Protein AF-0000000084533440 (afdb_homodimer)

Nearest PDB structures (foldseek):
  5c7q-assembly1_B  TM=8.873E-01  e=1.742E-15  Bdellovibrio bacteriovorus HD100
  5c8l-assembly1_B  TM=8.779E-01  e=3.271E-15  Bdellovibrio bacteriovorus HD100
  8wv3-assembly1_E  TM=8.490E-01  e=1.845E-15  Bacillus methanolicus
  2yvm-assembly1_A  TM=8.191E-01  e=3.841E-14  Thermus thermophilus HB8
  1vhz-assembly1_B  TM=8.498E-01  e=2.664E-12  Escherichia coli

Secondary structure (DSSP, 8-state):
-PPEEEEEEEEEE-SS-EEEEEEEEETTTEEEEEEEEE-SS-EEEEEEB-TTS-EEEEEEEETTTTEEEEE--EEEPPTT--HHHHHHHHHHHHHSEEPSEEEEEEEEETTTTTB--EEEEEEEES-EE-SS-TTTTT-SEEEEE-HHHHHHHHHTT---BHHHHHHHHHIIIIIHHTT-/-PPEEEEEEEEEE-SS-EEEEEEEEETTTEEEEEEEEE-SS-EEEEEEB-TTS-EEEEEEEETTTTEEEEE--EEEPPTT--HHHHHHHHHHHHHSEEPSEEEEEEEEETTTTTB--EEEEEEEES-EE-SS-TTTTT-SEEEEE-HHHHHHHHHTT---BHHHHHHHHHIIIIIHHTT-

Solvent-accessible surface area (backbone atoms only — not comparable to full-atom values): 18137 Å² total; per-residue (Å²): 69,80,58,48,75,79,48,71,45,78,77,43,78,57,85,71,42,28,35,30,40,32,35,29,38,40,68,95,76,41,77,44,75,42,65,36,38,43,41,77,44,41,33,19,33,36,52,34,40,50,98,84,54,25,34,49,34,30,33,31,50,38,72,76,73,70,42,70,31,46,34,43,43,53,44,68,28,51,91,94,49,52,55,69,60,32,35,42,51,31,32,23,39,66,60,10,32,38,63,57,44,80,38,84,66,52,58,31,21,44,44,52,90,38,24,52,38,35,40,41,31,26,41,29,30,66,58,42,82,75,52,77,30,72,49,52,44,53,34,70,40,72,47,77,36,49,53,69,56,51,39,47,35,52,75,67,63,38,29,38,41,23,63,37,45,26,48,50,14,28,52,62,8,41,38,47,73,73,68,99,70,80,59,49,75,80,47,71,46,79,78,43,78,56,86,70,43,28,37,30,38,32,34,30,36,38,70,96,77,41,77,43,76,41,64,34,38,42,41,76,43,43,34,18,34,37,52,34,38,49,96,84,56,25,34,50,35,31,31,31,50,37,71,77,75,68,42,72,30,47,34,43,43,54,44,66,28,51,91,94,49,53,54,71,58,32,34,43,52,31,32,22,39,68,58,10,32,38,61,57,44,78,39,84,66,54,59,31,21,44,44,52,90,40,25,52,38,35,38,40,30,27,40,30,30,68,60,41,82,75,53,76,31,73,49,52,43,55,33,72,42,73,46,77,37,49,53,70,57,52,38,48,34,55,75,66,63,38,29,38,41,25,62,38,45,27,49,52,14,30,51,61,8,41,40,48,72,73,67,100

Sequence (360 aa):
MRWQVFGRRRVYGSEWVELWLDDVEIPGVGRVEHHVLRMPRACATAVVTDERGRFLLLYRHRFITGRWGWELPAGWVEAGEEPAAAIAREVEEETGWRPGRVEPLTEYFALTGISDARFHAFHVTGCTYVGEPRDAAEATRVEWLPEAEVVELLTGGQVSDGATQAALSYYLGPHRLAGGMRWQVFGRRRVYGSEWVELWLDDVEIPGVGRVEHHVLRMPRACATAVVTDERGRFLLLYRHRFITGRWGWELPAGWVEAGEEPAAAIAREVEEETGWRPGRVEPLTEYFALTGISDARFHAFHVTGCTYVGEPRDAAEATRVEWLPEAEVVELLTGGQVSDGATQAALSYYLGPHRLAGG

Structure (mmCIF, N/CA/C/O backbone):
data_AF-00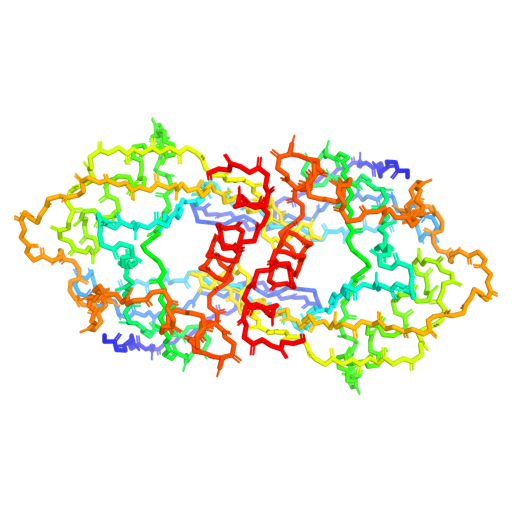00000084533440-model_v1
#
loop_
_entity.id
_entity.type
_entity.pdbx_description
1 polymer 'Nudix hydrolase domain-containing protein'
#
loop_
_atom_site.group_PDB
_atom_site.id
_atom_site.type_symbol
_atom_site.label_atom_id
_atom_site.label_alt_id
_atom_site.label_comp_id
_atom_site.label_asym_id
_atom_site.label_entity_id
_atom_site.label_seq_id
_atom_site.pdbx_PDB_ins_code
_atom_site.Cartn_x
_atom_site.Cartn_y
_atom_site.Cartn_z
_atom_site.occupancy
_atom_site.B_iso_or_equiv
_atom_site.auth_seq_id
_atom_site.auth_comp_id
_atom_site.auth_asym_id
_atom_site.auth_atom_id
_atom_site.pdbx_PDB_model_num
ATOM 1 N N . MET A 1 1 ? -4.562 -10.43 -20.609 1 77.75 1 MET A N 1
ATOM 2 C CA . MET A 1 1 ? -5.785 -10.078 -21.328 1 77.75 1 MET A CA 1
ATOM 3 C C . MET A 1 1 ? -6.656 -9.141 -20.5 1 77.75 1 MET A C 1
ATOM 5 O O . MET A 1 1 ? -6.57 -9.141 -19.266 1 77.75 1 MET A O 1
ATOM 9 N N . ARG A 1 2 ? -7.5 -8.336 -21.266 1 81.69 2 ARG A N 1
ATOM 10 C CA . ARG A 1 2 ? -8.445 -7.441 -20.609 1 81.69 2 ARG A CA 1
ATOM 11 C C . ARG A 1 2 ? -9.703 -8.188 -20.188 1 81.69 2 ARG A C 1
ATOM 13 O O . ARG A 1 2 ? -10.211 -9.031 -20.922 1 81.69 2 ARG A O 1
ATOM 20 N N . TRP A 1 3 ? -10.062 -7.898 -18.922 1 85.81 3 TRP A N 1
ATOM 21 C CA . TRP A 1 3 ? -11.359 -8.422 -18.5 1 85.81 3 TRP A CA 1
ATOM 22 C C . TRP A 1 3 ? -12.5 -7.68 -19.172 1 85.81 3 TRP A C 1
ATOM 24 O O . TRP A 1 3 ? -12.406 -6.477 -19.422 1 85.81 3 TRP A O 1
ATOM 34 N N . GLN A 1 4 ? -13.523 -8.398 -19.516 1 87.75 4 GLN A N 1
ATOM 35 C CA . GLN A 1 4 ? -14.742 -7.766 -20.016 1 87.75 4 GLN A CA 1
ATOM 36 C C . GLN A 1 4 ? -15.703 -7.441 -18.875 1 87.75 4 GLN A C 1
ATOM 38 O O . GLN A 1 4 ? -15.984 -8.297 -18.031 1 87.75 4 GLN A O 1
ATOM 43 N N . VAL A 1 5 ? -16.172 -6.227 -18.844 1 90.88 5 VAL A N 1
ATOM 44 C CA . VAL A 1 5 ? -17.141 -5.789 -17.844 1 90.88 5 VAL A CA 1
ATOM 45 C C . VAL A 1 5 ? -18.531 -5.684 -18.484 1 90.88 5 VAL A C 1
ATOM 47 O O . VAL A 1 5 ? -18.703 -4.977 -19.469 1 90.88 5 VAL A O 1
ATOM 50 N N . PHE A 1 6 ? -19.469 -6.312 -17.906 1 94.88 6 PHE A N 1
ATOM 51 C CA . PHE A 1 6 ? -20.812 -6.383 -18.484 1 94.88 6 PHE A CA 1
ATOM 52 C C . PHE A 1 6 ? -21.766 -5.438 -17.75 1 94.88 6 PHE A C 1
ATOM 54 O O . PHE A 1 6 ? -22.797 -5.051 -18.297 1 94.88 6 PHE A O 1
ATOM 61 N N . GLY A 1 7 ? -21.453 -5.137 -16.516 1 95.31 7 GLY A N 1
ATOM 62 C CA . GLY A 1 7 ? -22.281 -4.281 -15.68 1 95.31 7 GLY A CA 1
ATOM 63 C C . GLY A 1 7 ? -21.75 -4.121 -14.266 1 95.31 7 GLY A C 1
ATOM 64 O O . GLY A 1 7 ? -20.797 -4.801 -13.883 1 95.31 7 GLY A O 1
ATOM 65 N N . ARG A 1 8 ? -22.312 -3.166 -13.633 1 97.12 8 ARG A N 1
ATOM 66 C CA . ARG A 1 8 ? -21.938 -2.906 -12.242 1 97.12 8 ARG A CA 1
ATOM 67 C C . ARG A 1 8 ? -23.156 -2.477 -11.422 1 97.12 8 ARG A C 1
ATOM 69 O O . ARG A 1 8 ? -24.078 -1.865 -11.953 1 97.12 8 ARG A O 1
ATOM 76 N N . ARG A 1 9 ? -23.109 -2.854 -10.164 1 97.44 9 ARG A N 1
ATOM 77 C CA . ARG A 1 9 ? -24.125 -2.379 -9.234 1 97.44 9 ARG A CA 1
ATOM 78 C C . ARG A 1 9 ? -23.516 -1.953 -7.906 1 97.44 9 ARG A C 1
ATOM 80 O O . ARG A 1 9 ? -22.656 -2.65 -7.363 1 97.44 9 ARG A O 1
ATOM 87 N N . ARG A 1 10 ? -24 -0.825 -7.395 1 98 10 ARG A N 1
ATOM 88 C CA . ARG A 1 10 ? -23.516 -0.319 -6.113 1 98 10 ARG A CA 1
ATOM 89 C C . ARG A 1 10 ? -24.219 -1.01 -4.949 1 98 10 ARG A C 1
ATOM 91 O O . ARG A 1 10 ? -25.453 -1.015 -4.883 1 98 10 ARG A O 1
ATOM 98 N N . VAL A 1 11 ? -23.453 -1.52 -4.051 1 97.62 11 VAL A N 1
ATOM 99 C CA . VAL A 1 11 ? -24 -2.217 -2.895 1 97.62 11 VAL A CA 1
ATOM 100 C C . VAL A 1 11 ? -24.016 -1.283 -1.687 1 97.62 11 VAL A C 1
ATOM 102 O O . VAL A 1 11 ? -24.875 -1.41 -0.805 1 97.62 11 VAL A O 1
ATOM 105 N N . TYR A 1 12 ? -23.094 -0.424 -1.626 1 98.19 12 TYR A N 1
ATOM 106 C CA . TYR A 1 12 ? -22.969 0.57 -0.565 1 98.19 12 TYR A CA 1
ATOM 107 C C . TYR A 1 12 ? -22.266 1.826 -1.069 1 98.19 12 TYR A C 1
ATOM 109 O O . TYR A 1 12 ? -21.359 1.746 -1.894 1 98.19 12 TYR A O 1
ATOM 117 N N . GLY A 1 13 ? -22.766 3.004 -0.576 1 97.75 13 GLY A N 1
ATOM 118 C CA . GLY A 1 13 ? -22.125 4.254 -0.96 1 97.75 13 GLY A CA 1
ATOM 119 C C . GLY A 1 13 ? -22.062 5.262 0.17 1 97.75 13 GLY A C 1
ATOM 120 O O . GLY A 1 13 ? -23.016 5.398 0.942 1 97.75 13 GLY A O 1
ATOM 121 N N . SER A 1 14 ? -20.938 5.887 0.349 1 97.12 14 SER A N 1
ATOM 122 C CA . SER A 1 14 ? -20.719 7.004 1.265 1 97.12 14 SER A CA 1
ATOM 123 C C . SER A 1 14 ? -19.656 7.961 0.729 1 97.12 14 SER A C 1
ATOM 125 O O . SER A 1 14 ? -19.094 7.738 -0.348 1 97.12 14 SER A O 1
ATOM 127 N N . GLU A 1 15 ? -19.422 9.023 1.425 1 95.06 15 GLU A N 1
ATOM 128 C CA . GLU A 1 15 ? -18.391 9.977 1.034 1 95.06 15 GLU A CA 1
ATOM 129 C C . GLU A 1 15 ? -17 9.414 1.28 1 95.06 15 GLU A C 1
ATOM 131 O O . GLU A 1 15 ? -16 9.961 0.796 1 95.06 15 GLU A O 1
ATOM 136 N N . TRP A 1 16 ? -16.922 8.289 1.954 1 95.06 16 TRP A N 1
ATOM 137 C CA . TRP A 1 16 ? -15.625 7.758 2.359 1 95.06 16 TRP A CA 1
ATOM 138 C C . TRP A 1 16 ? -15.281 6.512 1.556 1 95.06 16 TRP A C 1
ATOM 140 O O . TRP A 1 16 ? -14.109 6.266 1.257 1 95.06 16 TRP A O 1
ATOM 150 N N . VAL A 1 17 ? -16.297 5.688 1.193 1 98.06 17 VAL A N 1
ATOM 151 C CA . VAL A 1 17 ? -16.062 4.434 0.479 1 98.06 17 VAL A CA 1
ATOM 152 C C . VAL A 1 17 ? -17.344 3.984 -0.212 1 98.06 17 VAL A C 1
ATOM 154 O O . VAL A 1 17 ? -18.438 4.176 0.317 1 98.06 17 VAL A O 1
ATOM 157 N N . GLU A 1 18 ? -17.141 3.438 -1.369 1 98.69 18 GLU A N 1
ATOM 158 C CA . GLU A 1 18 ? -18.203 2.732 -2.076 1 98.69 18 GLU A CA 1
ATOM 159 C C . GLU A 1 18 ? -17.828 1.269 -2.305 1 98.69 18 GLU A C 1
ATOM 161 O O . GLU A 1 18 ? -16.672 0.947 -2.561 1 98.69 18 GLU A O 1
ATOM 166 N N . LEU A 1 19 ? -18.812 0.428 -2.229 1 98.75 19 LEU A N 1
ATOM 167 C CA . LEU A 1 19 ? -18.672 -0.987 -2.549 1 98.75 19 LEU A CA 1
ATOM 168 C C . LEU A 1 19 ? -19.547 -1.371 -3.729 1 98.75 19 LEU A C 1
ATOM 170 O O . LEU A 1 19 ? -20.766 -1.123 -3.711 1 98.75 19 LEU A O 1
ATOM 174 N N . TRP A 1 20 ? -18.953 -1.945 -4.719 1 98.56 20 TRP A N 1
ATOM 175 C CA . TRP A 1 20 ? -19.641 -2.328 -5.953 1 98.56 20 TRP A CA 1
ATOM 176 C C . TRP A 1 20 ? -19.453 -3.814 -6.238 1 98.56 20 TRP A C 1
ATOM 178 O O . TRP A 1 20 ? -18.484 -4.426 -5.777 1 98.56 20 TRP A O 1
ATOM 188 N N . LEU A 1 21 ? -20.375 -4.391 -6.93 1 98.31 21 LEU A N 1
ATOM 189 C CA . LEU A 1 21 ? -20.25 -5.691 -7.578 1 98.31 21 LEU A CA 1
ATOM 190 C C . LEU A 1 21 ? -20.219 -5.539 -9.094 1 98.31 21 LEU A C 1
ATOM 192 O O . LEU A 1 21 ? -21.203 -5.113 -9.703 1 98.31 21 LEU A O 1
ATOM 196 N N . ASP A 1 22 ? -19.094 -5.82 -9.633 1 97.81 22 ASP A N 1
ATOM 197 C CA . ASP A 1 22 ? -18.906 -5.746 -11.078 1 97.81 22 ASP A CA 1
ATOM 198 C C . ASP A 1 22 ? -19.062 -7.125 -11.727 1 97.81 22 ASP A C 1
ATOM 200 O O . ASP A 1 22 ? -18.391 -8.078 -11.312 1 97.81 22 ASP A O 1
ATOM 204 N N . ASP A 1 23 ? -19.938 -7.176 -12.68 1 97.38 23 ASP A N 1
ATOM 205 C CA . ASP A 1 23 ? -20.094 -8.375 -13.492 1 97.38 23 ASP A CA 1
ATOM 206 C C . ASP A 1 23 ? -19 -8.477 -14.547 1 97.38 23 ASP A C 1
ATOM 208 O O . ASP A 1 23 ? -19.016 -7.746 -15.539 1 97.38 23 ASP A O 1
ATOM 212 N N . VAL A 1 24 ? -18.016 -9.406 -14.32 1 95.5 24 VAL A N 1
ATOM 213 C CA . VAL A 1 24 ? -16.844 -9.453 -15.188 1 95.5 24 VAL A CA 1
ATOM 214 C C . VAL A 1 24 ? -16.625 -10.883 -15.672 1 95.5 24 VAL A C 1
ATOM 216 O O . VAL A 1 24 ? -17.016 -11.844 -15.008 1 95.5 24 VAL A O 1
ATOM 219 N N . GLU A 1 25 ? -16.141 -10.945 -16.828 1 92.44 25 GLU A N 1
ATOM 220 C CA . GLU A 1 25 ? -15.609 -12.211 -17.328 1 92.44 25 GLU A CA 1
ATOM 221 C C . GLU A 1 25 ? -14.094 -12.289 -17.156 1 92.44 25 GLU A C 1
ATOM 223 O O . GLU A 1 25 ? -13.359 -11.43 -17.656 1 92.44 25 GLU A O 1
ATOM 228 N N . ILE A 1 26 ? -13.68 -13.25 -16.391 1 84.94 26 ILE A N 1
ATOM 229 C CA . ILE A 1 26 ? -12.25 -13.484 -16.172 1 84.94 26 ILE A CA 1
ATOM 230 C C . ILE A 1 26 ? -11.758 -14.594 -17.109 1 84.94 26 ILE A C 1
ATOM 232 O O . ILE A 1 26 ? -12.258 -15.719 -17.047 1 84.94 26 ILE A O 1
ATOM 236 N N . PRO A 1 27 ? -10.859 -14.227 -17.859 1 78.62 27 PRO A N 1
ATOM 237 C CA . PRO A 1 27 ? -10.344 -15.266 -18.75 1 78.62 27 PRO A CA 1
ATOM 238 C C . PRO A 1 27 ? -9.891 -16.516 -18 1 78.62 27 PRO A C 1
ATOM 240 O O . PRO A 1 27 ? -9.109 -16.422 -17.047 1 78.62 27 PRO A O 1
ATOM 243 N N . GLY A 1 28 ? -10.398 -17.656 -18.422 1 75.62 28 GLY A N 1
ATOM 244 C CA . GLY A 1 28 ? -10.008 -18.906 -17.812 1 75.62 28 GLY A CA 1
ATOM 245 C C . GLY A 1 28 ? -10.844 -19.266 -16.594 1 75.62 28 GLY A C 1
ATOM 246 O O . GLY A 1 28 ? -10.82 -20.406 -16.125 1 75.62 28 GLY A O 1
ATOM 247 N N . VAL A 1 29 ? -11.5 -18.391 -16.047 1 80.62 29 VAL A N 1
ATOM 248 C CA . VAL A 1 29 ? -12.297 -18.641 -14.852 1 80.62 29 VAL A CA 1
ATOM 249 C C . VAL A 1 29 ? -13.781 -18.594 -15.203 1 80.62 29 VAL A C 1
ATOM 251 O O . VAL A 1 29 ? -14.531 -19.516 -14.898 1 80.62 29 VAL A O 1
ATOM 254 N N . GLY A 1 30 ? -14.156 -17.547 -15.969 1 87.75 30 GLY A N 1
ATOM 255 C CA . GLY A 1 30 ? -15.562 -17.359 -16.297 1 87.75 30 GLY A CA 1
ATOM 256 C C . GLY A 1 30 ? -16.125 -16.047 -15.758 1 87.75 30 GLY A C 1
ATOM 257 O O . GLY A 1 30 ? -15.383 -15.125 -15.453 1 87.75 30 GLY A O 1
ATOM 258 N N . ARG A 1 31 ? -17.469 -16.047 -15.844 1 92.5 31 ARG A N 1
ATOM 259 C CA . ARG A 1 31 ? -18.172 -14.828 -15.43 1 92.5 31 ARG A CA 1
ATOM 260 C C . ARG A 1 31 ? -18.406 -14.828 -13.922 1 92.5 31 ARG A C 1
ATOM 262 O O . ARG A 1 31 ? -18.875 -15.828 -13.359 1 92.5 31 ARG A O 1
ATOM 269 N N . VAL A 1 32 ? -17.969 -13.75 -13.297 1 93.69 32 VAL A N 1
ATOM 270 C CA . VAL A 1 32 ? -18.141 -13.656 -11.844 1 93.69 32 VAL A CA 1
ATOM 271 C C . VAL A 1 32 ? -18.578 -12.242 -11.461 1 93.69 32 VAL A C 1
ATOM 273 O O . VAL A 1 32 ? -18.453 -11.312 -12.258 1 93.69 32 VAL A O 1
ATOM 276 N N . GLU A 1 33 ? -19.203 -12.164 -10.289 1 96.12 33 GLU A N 1
ATOM 277 C CA . GLU A 1 33 ? -19.375 -10.859 -9.656 1 96.12 33 GLU A CA 1
ATOM 278 C C . GLU A 1 33 ? -18.172 -10.5 -8.789 1 96.12 33 GLU A C 1
ATOM 280 O O . GLU A 1 33 ? -17.953 -11.109 -7.742 1 96.12 33 GLU A O 1
ATOM 285 N N . HIS A 1 34 ? -17.469 -9.531 -9.266 1 96.81 34 HIS A N 1
ATOM 286 C CA . HIS A 1 34 ? -16.25 -9.109 -8.594 1 96.81 34 HIS A CA 1
ATOM 287 C C . HIS A 1 34 ? -16.516 -7.922 -7.668 1 96.81 34 HIS A C 1
ATOM 289 O O . HIS A 1 34 ? -17.109 -6.922 -8.086 1 96.81 34 HIS A O 1
ATOM 295 N N . HIS A 1 35 ? -16.156 -8.086 -6.395 1 98.19 35 HIS A N 1
ATOM 296 C CA . HIS A 1 35 ? -16.234 -6.965 -5.469 1 98.19 35 HIS A CA 1
ATOM 297 C C . HIS A 1 35 ? -15.234 -5.875 -5.828 1 98.19 35 HIS A C 1
ATOM 299 O O . HIS A 1 35 ? -14.055 -6.168 -6.07 1 98.19 35 HIS A O 1
ATOM 305 N N . VAL A 1 36 ? -15.695 -4.633 -5.867 1 98.56 36 VAL A N 1
ATOM 306 C CA . VAL A 1 36 ? -14.836 -3.488 -6.152 1 98.56 36 VAL A CA 1
ATOM 307 C C . VAL A 1 36 ? -15.062 -2.398 -5.105 1 98.56 36 VAL A C 1
ATOM 309 O O . VAL A 1 36 ? -16.188 -1.945 -4.91 1 98.56 36 VAL A O 1
ATOM 312 N N . LEU A 1 37 ? -14.008 -2.053 -4.434 1 98.69 37 LEU A N 1
ATOM 313 C CA . LEU A 1 37 ? -14.016 -0.917 -3.52 1 98.69 37 LEU A CA 1
ATOM 314 C C . LEU A 1 37 ? -13.562 0.354 -4.23 1 98.69 37 LEU A C 1
ATOM 316 O O . LEU A 1 37 ? -12.453 0.408 -4.773 1 98.69 37 LEU A O 1
ATOM 320 N N . ARG A 1 38 ? -14.375 1.359 -4.25 1 98.44 38 ARG A N 1
ATOM 321 C CA . ARG A 1 38 ? -14.023 2.656 -4.816 1 98.44 38 ARG A CA 1
ATOM 322 C C . ARG A 1 38 ? -13.867 3.707 -3.719 1 98.44 38 ARG A C 1
ATOM 324 O O . ARG A 1 38 ? -14.734 3.842 -2.855 1 98.44 38 ARG A O 1
ATOM 331 N N . MET A 1 39 ? -12.797 4.383 -3.75 1 98.06 39 MET A N 1
ATOM 332 C CA . MET A 1 39 ? -12.508 5.445 -2.789 1 98.06 39 MET A CA 1
ATOM 333 C C . MET A 1 39 ? -12.75 6.82 -3.402 1 98.06 39 MET A C 1
ATOM 335 O O . MET A 1 39 ? -12.039 7.234 -4.316 1 98.06 39 MET A O 1
ATOM 339 N N . PRO A 1 40 ? -13.719 7.566 -2.871 1 97.06 40 PRO A N 1
ATOM 340 C CA . PRO A 1 40 ? -14.062 8.859 -3.463 1 97.06 40 PRO A CA 1
ATOM 341 C C . PRO A 1 40 ? -12.906 9.859 -3.414 1 97.06 40 PRO A C 1
ATOM 343 O O . PRO A 1 40 ? -12.867 10.797 -4.211 1 97.06 40 PRO A O 1
ATOM 346 N N . ARG A 1 41 ? -12 9.656 -2.463 1 97.19 41 ARG A N 1
ATOM 347 C CA . ARG A 1 41 ? -10.859 10.555 -2.307 1 97.19 41 ARG A CA 1
ATOM 348 C C . ARG A 1 41 ? -9.539 9.797 -2.42 1 97.19 41 ARG A C 1
ATOM 350 O O . ARG A 1 41 ? -9.422 8.672 -1.934 1 97.19 41 ARG A O 1
ATOM 357 N N . ALA A 1 42 ? -8.594 10.422 -3.105 1 98 42 ALA A N 1
ATOM 358 C CA . ALA A 1 42 ? -7.223 9.914 -3.057 1 98 42 ALA A CA 1
ATOM 359 C C . ALA A 1 42 ? -6.555 10.258 -1.731 1 98 42 ALA A C 1
ATOM 361 O O . ALA A 1 42 ? -7.082 11.055 -0.952 1 98 42 ALA A O 1
ATOM 362 N N . CYS A 1 43 ? -5.477 9.57 -1.501 1 98.25 43 CYS A N 1
ATOM 363 C CA . CYS A 1 43 ? -4.656 9.859 -0.331 1 98.25 43 CYS A CA 1
ATOM 364 C C . CYS A 1 43 ? -3.312 10.453 -0.741 1 98.25 43 CYS A C 1
ATOM 366 O O . CYS A 1 43 ? -2.812 10.172 -1.832 1 98.25 43 CYS A O 1
ATOM 368 N N . ALA A 1 44 ? -2.83 11.32 0.098 1 98.81 44 ALA A N 1
ATOM 369 C CA . ALA A 1 44 ? -1.49 11.867 -0.08 1 98.81 44 ALA A CA 1
ATOM 370 C C . ALA A 1 44 ? -0.606 11.562 1.125 1 98.81 44 ALA A C 1
ATOM 372 O O . ALA A 1 44 ? -1.075 11.578 2.266 1 98.81 44 ALA A O 1
ATOM 373 N N . THR A 1 45 ? 0.628 11.281 0.882 1 98.81 45 THR A N 1
ATOM 374 C CA . THR A 1 45 ? 1.642 11.023 1.898 1 98.81 45 THR A CA 1
ATOM 375 C C . THR A 1 45 ? 2.932 11.773 1.577 1 98.81 45 THR A C 1
ATOM 377 O O . THR A 1 45 ? 3.146 12.188 0.437 1 98.81 45 THR A O 1
ATOM 380 N N . ALA A 1 46 ? 3.766 12 2.59 1 98.94 46 ALA A N 1
ATOM 381 C CA . ALA A 1 46 ? 4.973 12.781 2.33 1 98.94 46 ALA A CA 1
ATOM 382 C C . ALA A 1 46 ? 6.176 12.203 3.064 1 98.94 46 ALA A C 1
ATOM 384 O O . ALA A 1 46 ? 6.125 11.992 4.277 1 98.94 46 ALA A O 1
ATOM 385 N N . VAL A 1 47 ? 7.176 11.93 2.32 1 98.94 47 VAL A N 1
ATOM 386 C CA . VAL A 1 47 ? 8.508 11.828 2.898 1 98.94 47 VAL A CA 1
ATOM 387 C C . VAL A 1 47 ? 9.078 13.219 3.154 1 98.94 47 VAL A C 1
ATOM 389 O O . VAL A 1 47 ? 9.359 13.961 2.213 1 98.94 47 VAL A O 1
ATOM 392 N N . VAL A 1 48 ? 9.227 13.578 4.402 1 98.94 48 VAL A N 1
ATOM 393 C CA . VAL A 1 48 ? 9.719 14.898 4.789 1 98.94 48 VAL A CA 1
ATOM 394 C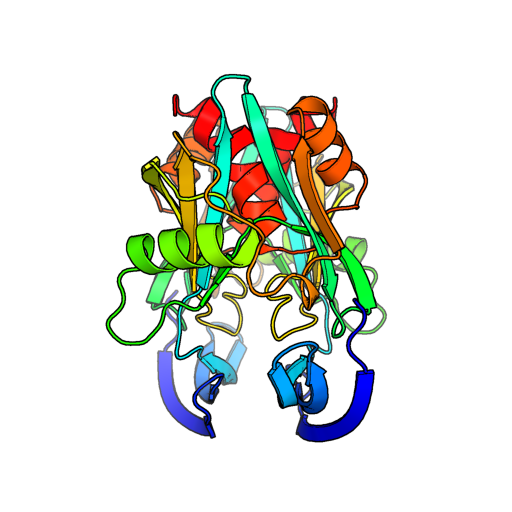 C . VAL A 1 48 ? 11.156 14.797 5.285 1 98.94 48 VAL A C 1
ATOM 396 O O . VAL A 1 48 ? 11.438 14.062 6.238 1 98.94 48 VAL A O 1
ATOM 399 N N . THR A 1 49 ? 12.078 15.484 4.641 1 98.94 49 THR A N 1
ATOM 400 C CA . THR A 1 49 ? 13.477 15.445 5.051 1 98.94 49 THR A CA 1
ATOM 401 C C . THR A 1 49 ? 14.008 16.844 5.309 1 98.94 49 THR A C 1
ATOM 403 O O . THR A 1 49 ? 13.438 17.828 4.82 1 98.94 49 THR A O 1
ATOM 406 N N . ASP A 1 50 ? 14.984 16.938 6.164 1 98.75 50 ASP A N 1
ATOM 407 C CA . ASP A 1 50 ? 15.625 18.234 6.406 1 98.75 50 ASP A CA 1
ATOM 408 C C . ASP A 1 50 ? 17.062 18.234 5.879 1 98.75 50 ASP A C 1
ATOM 410 O O . ASP A 1 50 ? 17.484 17.281 5.223 1 98.75 50 ASP A O 1
ATOM 414 N N . GLU A 1 51 ? 17.766 19.297 6.074 1 97.81 51 GLU A N 1
ATOM 415 C CA . GLU A 1 51 ? 19.094 19.531 5.508 1 97.81 51 GLU A CA 1
ATOM 416 C C . GLU A 1 51 ? 20.125 18.594 6.129 1 97.81 51 GLU A C 1
ATOM 418 O O . GLU A 1 51 ? 21.219 18.391 5.574 1 97.81 51 GLU A O 1
ATOM 423 N N . ARG A 1 52 ? 19.812 17.969 7.266 1 97.88 52 ARG A N 1
ATOM 424 C CA . ARG A 1 52 ? 20.734 17.062 7.945 1 97.88 52 ARG A CA 1
ATOM 425 C C . ARG A 1 52 ? 20.469 15.617 7.551 1 97.88 52 ARG A C 1
ATOM 427 O O . ARG A 1 52 ? 21.078 14.695 8.086 1 97.88 52 ARG A O 1
ATOM 434 N N . GLY A 1 53 ? 19.5 15.445 6.699 1 97.81 53 GLY A N 1
ATOM 435 C CA . GLY A 1 53 ? 19.172 14.094 6.246 1 97.81 53 GLY A CA 1
ATOM 436 C C . GLY A 1 53 ? 18.234 13.359 7.18 1 97.81 53 GLY A C 1
ATOM 437 O O . GLY A 1 53 ? 18.125 12.133 7.121 1 97.81 53 GLY A O 1
ATOM 438 N N . ARG A 1 54 ? 17.625 14.148 8.125 1 98.88 54 ARG A N 1
ATOM 439 C CA . ARG A 1 54 ? 16.672 13.516 9.023 1 98.88 54 ARG A CA 1
ATOM 440 C C . ARG A 1 54 ? 15.289 13.438 8.383 1 98.88 54 ARG A C 1
ATOM 442 O O . ARG A 1 54 ? 14.992 14.188 7.445 1 98.88 54 ARG A O 1
ATOM 449 N N . PHE A 1 55 ? 14.484 12.555 8.836 1 98.94 55 PHE A N 1
ATOM 450 C CA . PHE A 1 55 ? 13.125 12.32 8.375 1 98.94 55 PHE A CA 1
ATOM 451 C C . PHE A 1 55 ? 12.117 12.703 9.453 1 98.94 55 PHE A C 1
ATOM 453 O O . PHE A 1 55 ? 12.297 12.375 10.625 1 98.94 55 PHE A O 1
ATOM 460 N N . LEU A 1 56 ? 11.055 13.375 9.086 1 98.88 56 LEU A N 1
ATOM 461 C CA . LEU A 1 56 ? 9.984 13.734 10.008 1 98.88 56 LEU A CA 1
ATOM 462 C C . LEU A 1 56 ? 8.922 12.648 10.047 1 98.88 56 LEU A C 1
ATOM 464 O O . LEU A 1 56 ? 8.297 12.344 9.031 1 98.88 56 LEU A O 1
ATOM 468 N N . LEU A 1 57 ? 8.742 11.984 11.195 1 98.62 57 LEU A N 1
ATOM 469 C CA . LEU A 1 57 ? 7.734 10.945 11.367 1 98.62 57 LEU A CA 1
ATOM 470 C C . LEU A 1 57 ? 6.867 11.227 12.586 1 98.62 57 LEU A C 1
ATOM 472 O O . LEU A 1 57 ? 7.246 12.016 13.453 1 98.62 57 LEU A O 1
ATOM 476 N N . LEU A 1 58 ? 5.723 10.609 12.609 1 96.56 58 LEU A N 1
ATOM 477 C CA . LEU A 1 58 ? 4.828 10.648 13.758 1 96.56 58 LEU A CA 1
ATOM 478 C C . LEU A 1 58 ? 4.586 9.242 14.305 1 96.56 58 LEU A C 1
ATOM 480 O O . LEU A 1 58 ? 4.621 8.266 13.555 1 96.56 58 LEU A O 1
ATOM 484 N N . TYR A 1 59 ? 4.414 9.156 15.625 1 96.38 59 TYR A N 1
ATOM 485 C CA . TYR A 1 59 ? 4.074 7.91 16.312 1 96.38 59 TYR A CA 1
ATOM 486 C C . TYR A 1 59 ? 2.605 7.898 16.719 1 96.38 59 TYR A C 1
ATOM 488 O O . TYR A 1 59 ? 2.148 8.789 17.438 1 96.38 59 TYR A O 1
ATOM 496 N N . ARG A 1 60 ? 1.843 6.941 16.25 1 93.94 60 ARG A N 1
ATOM 497 C CA . ARG A 1 60 ? 0.421 6.953 16.578 1 93.94 60 ARG A CA 1
ATOM 498 C C . ARG A 1 60 ? -0.136 5.535 16.641 1 93.94 60 ARG A C 1
ATOM 500 O O . ARG A 1 60 ? 0.533 4.582 16.234 1 93.94 60 ARG A O 1
ATOM 507 N N . HIS A 1 61 ? -1.326 5.465 17.25 1 93.5 61 HIS A N 1
ATOM 508 C CA . HIS A 1 61 ? -2.08 4.219 17.344 1 93.5 61 HIS A CA 1
ATOM 509 C C . HIS A 1 61 ? -3.16 4.137 16.281 1 93.5 61 HIS A C 1
ATOM 511 O O . HIS A 1 61 ? -3.857 5.121 16.016 1 93.5 61 HIS A O 1
ATOM 517 N N . ARG A 1 62 ? -3.252 3.047 15.633 1 94 62 ARG A N 1
ATOM 518 C CA . ARG A 1 62 ? -4.336 2.762 14.703 1 94 62 ARG A CA 1
ATOM 519 C C . ARG A 1 62 ? -5.344 1.795 15.312 1 94 62 ARG A C 1
ATOM 521 O O . ARG A 1 62 ? -5.043 0.615 15.508 1 94 62 ARG A O 1
ATOM 528 N N . PHE A 1 63 ? -6.504 2.23 15.508 1 93.25 63 PHE A N 1
ATOM 529 C CA . PHE A 1 63 ? -7.492 1.444 16.234 1 93.25 63 PHE A CA 1
ATOM 530 C C . PHE A 1 63 ? -7.926 0.23 15.43 1 93.25 63 PHE A C 1
ATOM 532 O O . PHE A 1 63 ? -8.273 -0.809 15.992 1 93.25 63 PHE A O 1
ATOM 539 N N . ILE A 1 64 ? -7.871 0.288 14.125 1 96.38 64 ILE A N 1
ATOM 540 C CA . ILE A 1 64 ? -8.336 -0.792 13.266 1 96.38 64 ILE A CA 1
ATOM 541 C C . ILE A 1 64 ? -7.41 -2.002 13.406 1 96.38 64 ILE A C 1
ATOM 543 O O . ILE A 1 64 ? -7.879 -3.139 13.508 1 96.38 64 ILE A O 1
ATOM 547 N N . THR A 1 65 ? -6.172 -1.744 13.445 1 95.69 65 THR A N 1
ATOM 548 C CA . THR A 1 65 ? -5.207 -2.836 13.531 1 95.69 65 THR A CA 1
ATOM 549 C C . THR A 1 65 ? -4.719 -3.01 14.969 1 95.69 65 THR A C 1
ATOM 551 O O . THR A 1 65 ? -4.078 -4.012 15.297 1 95.69 65 THR A O 1
ATOM 554 N N . GLY A 1 66 ? -5.012 -2.053 15.859 1 94.12 66 GLY A N 1
ATOM 555 C CA . GLY A 1 66 ? -4.582 -2.084 17.25 1 94.12 66 GLY A CA 1
ATOM 556 C C . GLY A 1 66 ? -3.088 -1.878 17.406 1 94.12 66 GLY A C 1
ATOM 557 O O . GLY A 1 66 ? -2.516 -2.24 18.438 1 94.12 66 GLY A O 1
ATOM 558 N N . ARG A 1 67 ? -2.451 -1.3 16.469 1 94.5 67 ARG A N 1
ATOM 559 C CA . ARG A 1 67 ? -0.994 -1.23 16.484 1 94.5 67 ARG A CA 1
ATOM 560 C C . ARG A 1 67 ? -0.516 0.204 16.672 1 94.5 67 ARG A C 1
ATOM 562 O O . ARG A 1 67 ? -1.109 1.141 16.141 1 94.5 67 ARG A O 1
ATOM 569 N N . TRP A 1 68 ? 0.524 0.299 17.484 1 95.38 68 TRP A N 1
ATOM 570 C CA . TRP A 1 68 ? 1.333 1.514 17.5 1 95.38 68 TRP A CA 1
ATOM 571 C C . TRP A 1 68 ? 2.438 1.447 16.453 1 95.38 68 TRP A C 1
ATOM 573 O O . TRP A 1 68 ? 2.977 0.373 16.172 1 95.38 68 TRP A O 1
ATOM 583 N N . GLY A 1 69 ? 2.773 2.541 15.883 1 96.62 69 GLY A N 1
ATOM 584 C CA . GLY A 1 69 ? 3.873 2.547 14.93 1 96.62 69 GLY A CA 1
ATOM 585 C C . GLY A 1 69 ? 4.215 3.934 14.414 1 96.62 69 GLY A C 1
ATOM 586 O O . GLY A 1 69 ? 3.49 4.895 14.688 1 96.62 69 GLY A O 1
ATOM 587 N N . TRP A 1 70 ? 5.324 4.02 13.805 1 98.31 70 TRP A N 1
ATOM 588 C CA . TRP A 1 70 ? 5.777 5.258 13.172 1 98.31 70 TRP A CA 1
ATOM 589 C C . TRP A 1 70 ? 5.188 5.402 11.773 1 98.31 70 TRP A C 1
ATOM 591 O O . TRP A 1 70 ? 5.113 4.43 11.023 1 98.31 70 TRP A O 1
ATOM 601 N N . GLU A 1 71 ? 4.723 6.594 11.453 1 98.38 71 GLU A N 1
ATOM 602 C CA . GLU A 1 71 ? 4.113 6.867 10.156 1 98.38 71 GLU A CA 1
ATOM 603 C C . GLU A 1 71 ? 4.598 8.203 9.594 1 98.38 71 GLU A C 1
ATOM 605 O O . GLU A 1 71 ? 5.098 9.047 10.336 1 98.38 71 GLU A O 1
ATOM 610 N N . LEU A 1 72 ? 4.457 8.32 8.305 1 98.75 72 LEU A N 1
ATOM 611 C CA . LEU A 1 72 ? 4.602 9.602 7.633 1 98.75 72 LEU A CA 1
ATOM 612 C C . LEU A 1 72 ? 3.324 10.43 7.758 1 98.75 72 LEU A C 1
ATOM 614 O O . LEU A 1 72 ? 2.236 9.875 7.93 1 98.75 72 LEU A O 1
ATOM 618 N N . PRO A 1 73 ? 3.49 11.766 7.711 1 97.88 73 PRO A N 1
ATOM 619 C CA . PRO A 1 73 ? 2.254 12.531 7.547 1 97.88 73 PRO A CA 1
ATOM 620 C C . PRO A 1 73 ? 1.476 12.125 6.297 1 97.88 73 PRO A C 1
ATOM 622 O O . PRO A 1 73 ? 2.076 11.828 5.258 1 97.88 73 PRO A O 1
ATOM 625 N N . ALA A 1 74 ? 0.243 12.086 6.414 1 97.69 74 ALA A N 1
ATOM 626 C CA . ALA A 1 74 ? -0.636 11.664 5.324 1 97.69 74 ALA A CA 1
ATOM 627 C C . ALA A 1 74 ? -2.059 12.18 5.539 1 97.69 74 ALA A C 1
ATOM 629 O O . ALA A 1 74 ? -2.404 12.625 6.637 1 97.69 74 ALA A O 1
ATOM 630 N N . GLY A 1 75 ? -2.859 12.141 4.496 1 96.44 75 GLY A N 1
ATOM 631 C CA . GLY A 1 75 ? -4.262 12.5 4.609 1 96.44 75 GLY A CA 1
ATOM 632 C C . GLY A 1 75 ? -5.012 12.414 3.293 1 96.44 75 GLY A C 1
ATOM 633 O O . GLY A 1 75 ? -4.406 12.172 2.246 1 96.44 75 GLY A O 1
ATOM 634 N N . TRP A 1 76 ? -6.258 12.617 3.387 1 96.12 76 TRP A N 1
ATOM 635 C CA . TRP A 1 76 ? -7.113 12.578 2.205 1 96.12 76 TRP A CA 1
ATOM 636 C C . TRP A 1 76 ? -7.02 13.883 1.426 1 96.12 76 TRP A C 1
ATOM 638 O O . TRP A 1 76 ? -6.883 14.961 2.016 1 96.12 76 TRP A O 1
ATOM 648 N N . VAL A 1 77 ? -7.109 13.688 0.132 1 98 77 VAL A N 1
ATOM 649 C CA . VAL A 1 77 ? -7.227 14.844 -0.745 1 98 77 VAL A CA 1
ATOM 650 C C . VAL A 1 77 ? -8.68 15.312 -0.789 1 98 77 VAL A C 1
ATOM 652 O O . VAL A 1 77 ? -9.562 14.586 -1.249 1 98 77 VAL A O 1
ATOM 655 N N . GLU A 1 78 ? -8.969 16.469 -0.343 1 96.44 78 GLU A N 1
ATOM 656 C CA . GLU A 1 78 ? -10.336 17 -0.318 1 96.44 78 GLU A CA 1
ATOM 657 C C . GLU A 1 78 ? -10.836 17.297 -1.728 1 96.44 78 GLU A C 1
ATOM 659 O O . GLU A 1 78 ? -10.039 17.438 -2.658 1 96.44 78 GLU A O 1
ATOM 664 N N . ALA A 1 79 ? -12.117 17.422 -1.827 1 94.06 79 ALA A N 1
ATOM 665 C CA . ALA A 1 79 ? -12.727 17.734 -3.121 1 94.06 79 ALA A CA 1
ATOM 666 C C . ALA A 1 79 ? -12.203 19.062 -3.664 1 94.06 79 ALA A C 1
ATOM 668 O O . ALA A 1 79 ? -12.203 20.062 -2.951 1 94.06 79 ALA A O 1
ATOM 669 N N . GLY A 1 80 ? -11.719 19.031 -4.898 1 95.12 80 GLY A N 1
ATOM 670 C CA . GLY A 1 80 ? -11.25 20.25 -5.539 1 95.12 80 GLY A CA 1
ATOM 671 C C . GLY A 1 80 ? -9.82 20.594 -5.18 1 95.12 80 GLY A C 1
ATOM 672 O O . GLY A 1 80 ? -9.258 21.562 -5.695 1 95.12 80 GLY A O 1
ATOM 673 N N . GLU A 1 81 ? -9.258 19.812 -4.312 1 97 81 GLU A N 1
ATOM 674 C CA . GLU A 1 81 ? -7.898 20.062 -3.848 1 97 81 GLU A CA 1
ATOM 675 C C . GLU A 1 81 ? -6.879 19.297 -4.688 1 97 81 GLU A C 1
ATOM 677 O O . GLU A 1 81 ? -7.121 18.156 -5.082 1 97 81 GLU A O 1
ATOM 682 N N . GLU A 1 82 ? -5.746 19.953 -5.039 1 98.25 82 GLU A N 1
ATOM 683 C CA . GLU A 1 82 ? -4.625 19.234 -5.633 1 98.25 82 GLU A CA 1
ATOM 684 C C . GLU A 1 82 ? -3.895 18.406 -4.586 1 98.25 82 GLU A C 1
ATOM 686 O O . GLU A 1 82 ? -3.719 18.828 -3.447 1 98.25 82 GLU A O 1
ATOM 691 N N . PRO A 1 83 ? -3.42 17.25 -4.988 1 98.69 83 PRO A N 1
ATOM 692 C CA . PRO A 1 83 ? -2.734 16.391 -4.027 1 98.69 83 PRO A CA 1
ATOM 693 C C . PRO A 1 83 ? -1.554 17.078 -3.348 1 98.69 83 PRO A C 1
ATOM 695 O O . PRO A 1 83 ? -1.339 16.891 -2.146 1 98.69 83 PRO A O 1
ATOM 698 N N . ALA A 1 84 ? -0.817 17.859 -4.102 1 98.81 84 ALA A N 1
ATOM 699 C CA . ALA A 1 84 ? 0.318 18.578 -3.523 1 98.81 84 ALA A CA 1
ATOM 700 C C . ALA A 1 84 ? -0.14 19.562 -2.447 1 98.81 84 ALA A C 1
ATOM 702 O O . ALA A 1 84 ? 0.502 19.688 -1.402 1 98.81 84 ALA A O 1
ATOM 703 N N . ALA A 1 85 ? -1.22 20.266 -2.707 1 98.75 85 ALA A N 1
ATOM 704 C CA . ALA A 1 85 ? -1.777 21.188 -1.72 1 98.75 85 ALA A CA 1
ATOM 705 C C . ALA A 1 85 ? -2.291 20.422 -0.497 1 98.75 85 ALA A C 1
ATOM 707 O O . ALA A 1 85 ? -2.123 20.891 0.637 1 98.75 85 ALA A O 1
ATOM 708 N N . ALA A 1 86 ? -2.947 19.297 -0.751 1 98.69 86 ALA A N 1
ATOM 709 C CA . ALA A 1 86 ? -3.477 18.484 0.332 1 98.69 86 ALA A CA 1
ATOM 710 C C . ALA A 1 86 ? -2.365 18.047 1.286 1 98.69 86 ALA A C 1
ATOM 712 O O . ALA A 1 86 ? -2.494 18.188 2.504 1 98.69 86 ALA A O 1
ATOM 713 N N . ILE A 1 87 ? -1.245 17.594 0.695 1 98.75 87 ILE A N 1
ATOM 714 C CA . ILE A 1 87 ? -0.21 17.047 1.562 1 98.75 87 ILE A CA 1
ATOM 715 C C . ILE A 1 87 ? 0.509 18.172 2.293 1 98.75 87 ILE A C 1
ATOM 717 O O . ILE A 1 87 ? 0.91 18.016 3.449 1 98.75 87 ILE A O 1
ATOM 721 N N . ALA A 1 88 ? 0.651 19.328 1.635 1 98.75 88 ALA A N 1
ATOM 722 C CA . ALA A 1 88 ? 1.212 20.484 2.33 1 98.75 88 ALA A CA 1
ATOM 723 C C . ALA A 1 88 ? 0.373 20.844 3.551 1 98.75 88 ALA A C 1
ATOM 725 O O . ALA A 1 88 ? 0.912 21.078 4.633 1 98.75 88 ALA A O 1
ATOM 726 N N . ARG A 1 89 ? -0.919 20.875 3.373 1 97.5 89 ARG A N 1
ATOM 727 C CA . ARG A 1 89 ? -1.843 21.141 4.469 1 97.5 89 ARG A CA 1
ATOM 728 C C . ARG A 1 89 ? -1.726 20.094 5.562 1 97.5 89 ARG A C 1
ATOM 730 O O . ARG A 1 89 ? -1.611 20.422 6.746 1 97.5 89 ARG A O 1
ATOM 737 N N . GLU A 1 90 ? -1.721 18.812 5.219 1 97.38 90 GLU A N 1
ATOM 738 C CA . GLU A 1 90 ? -1.688 17.719 6.176 1 97.38 90 GLU A CA 1
ATOM 739 C C . GLU A 1 90 ? -0.383 17.703 6.969 1 97.38 90 GLU A C 1
ATOM 741 O O . GLU A 1 90 ? -0.378 17.406 8.164 1 97.38 90 GLU A O 1
ATOM 746 N N . VAL A 1 91 ? 0.772 17.969 6.293 1 98.12 91 VAL A N 1
ATOM 747 C CA . VAL A 1 91 ? 2.057 18.016 6.98 1 98.12 91 VAL A CA 1
ATOM 748 C C . VAL A 1 91 ? 2.025 19.078 8.07 1 98.12 91 VAL A C 1
ATOM 750 O O . VAL A 1 91 ? 2.389 18.828 9.219 1 98.12 91 VAL A O 1
ATOM 753 N N . GLU A 1 92 ? 1.573 20.234 7.73 1 97.44 92 GLU A N 1
ATOM 754 C CA . GLU A 1 92 ? 1.511 21.312 8.711 1 97.44 92 GLU A CA 1
ATOM 755 C C . GLU A 1 92 ? 0.545 20.969 9.844 1 97.44 92 GLU A C 1
ATOM 757 O O . GLU A 1 92 ? 0.875 21.141 11.016 1 97.44 92 GLU A O 1
ATOM 762 N N . GLU A 1 93 ? -0.641 20.469 9.57 1 94.88 93 GLU A N 1
ATOM 763 C CA . GLU A 1 93 ? -1.661 20.156 10.57 1 94.88 93 GLU A CA 1
ATOM 764 C C . GLU A 1 93 ? -1.189 19.062 11.516 1 94.88 93 GLU A C 1
ATOM 766 O O . GLU A 1 93 ? -1.423 19.125 12.727 1 94.88 93 GLU A O 1
ATOM 771 N N . GLU A 1 94 ? -0.525 18.047 10.961 1 95.25 94 GLU A N 1
ATOM 772 C CA . GLU A 1 94 ? -0.221 16.859 11.742 1 95.25 94 GLU A CA 1
ATOM 773 C C . GLU A 1 94 ? 1.116 17 12.461 1 95.25 94 GLU A C 1
ATOM 775 O O . GLU A 1 94 ? 1.382 16.281 13.43 1 95.25 94 GLU A O 1
ATOM 780 N N . THR A 1 95 ? 2.008 17.891 11.977 1 96.56 95 THR A N 1
ATOM 781 C CA . THR A 1 95 ? 3.363 17.859 12.516 1 96.56 95 THR A CA 1
ATOM 782 C C . THR A 1 95 ? 3.758 19.234 13.055 1 96.56 95 THR A C 1
ATOM 784 O O . THR A 1 95 ? 4.73 19.359 13.805 1 96.56 95 THR A O 1
ATOM 787 N N . GLY A 1 96 ? 3.029 20.266 12.664 1 96.75 96 GLY A N 1
ATOM 788 C CA . GLY A 1 96 ? 3.398 21.625 13.039 1 96.75 96 GLY A CA 1
ATOM 789 C C . GLY A 1 96 ? 4.465 22.219 12.141 1 96.75 96 GLY A C 1
ATOM 790 O O . GLY A 1 96 ? 4.879 23.359 12.344 1 96.75 96 GLY A O 1
ATOM 791 N N . TRP A 1 97 ? 4.953 21.516 11.156 1 98.06 97 TRP A N 1
ATOM 792 C CA . TRP A 1 97 ? 5.977 21.969 10.227 1 98.06 97 TRP A CA 1
ATOM 793 C C . TRP A 1 97 ? 5.355 22.375 8.891 1 98.06 97 TRP A C 1
ATOM 795 O O . TRP A 1 97 ? 4.699 21.562 8.242 1 98.06 97 TRP A O 1
ATOM 805 N N . ARG A 1 98 ? 5.523 23.609 8.508 1 98.56 98 ARG A N 1
ATOM 806 C CA . ARG A 1 98 ? 5.031 24.094 7.223 1 98.56 98 ARG A CA 1
ATOM 807 C C . ARG A 1 98 ? 5.992 23.75 6.094 1 98.56 98 ARG A C 1
ATOM 809 O O . ARG A 1 98 ? 7.168 24.109 6.137 1 98.56 98 ARG A O 1
ATOM 816 N N . PRO A 1 99 ? 5.531 23.078 5.051 1 98.75 99 PRO A N 1
ATOM 817 C CA . PRO A 1 99 ? 6.418 22.672 3.957 1 98.75 99 PRO A CA 1
ATOM 818 C C . PRO A 1 99 ? 7.004 23.859 3.199 1 98.75 99 PRO A C 1
ATOM 820 O O . PRO A 1 99 ? 6.328 24.875 3.012 1 98.75 99 PRO A O 1
ATOM 823 N N . GLY A 1 100 ? 8.266 23.734 2.775 1 98.69 100 GLY A N 1
ATOM 824 C CA . GLY A 1 100 ? 8.852 24.625 1.791 1 98.69 100 GLY A CA 1
ATOM 825 C C . GLY A 1 100 ? 8.625 24.172 0.362 1 98.69 100 GLY A C 1
ATOM 826 O O . GLY A 1 100 ? 7.875 24.812 -0.384 1 98.69 100 GLY A O 1
ATOM 827 N N . ARG A 1 101 ? 9.211 23.109 -0.023 1 98.69 101 ARG A N 1
ATOM 828 C CA . ARG A 1 101 ? 9.094 22.5 -1.351 1 98.69 101 ARG A CA 1
ATOM 829 C C . ARG A 1 101 ? 8.344 21.188 -1.291 1 98.69 101 ARG A C 1
ATOM 831 O O . ARG A 1 101 ? 8.57 20.375 -0.392 1 98.69 101 ARG A O 1
ATOM 838 N N . VAL A 1 102 ? 7.418 21 -2.18 1 98.88 102 VAL A N 1
ATOM 839 C CA . VAL A 1 102 ? 6.633 19.781 -2.32 1 98.88 102 VAL A CA 1
ATOM 840 C C . VAL A 1 102 ? 6.82 19.203 -3.723 1 98.88 102 VAL A C 1
ATOM 842 O O . VAL A 1 102 ? 6.371 19.797 -4.707 1 98.88 102 VAL A O 1
ATOM 845 N N . GLU A 1 103 ? 7.492 18.078 -3.842 1 98.69 103 GLU A N 1
ATOM 846 C CA . GLU A 1 103 ? 7.816 17.5 -5.137 1 98.69 103 GLU A CA 1
ATOM 847 C C . GLU A 1 103 ? 7.238 16.094 -5.266 1 98.69 103 GLU A C 1
ATOM 849 O O . GLU A 1 103 ? 7.352 15.281 -4.34 1 98.69 103 GLU A O 1
ATOM 854 N N . PRO A 1 104 ? 6.637 15.797 -6.371 1 98.56 104 PRO A N 1
ATOM 855 C CA . PRO A 1 104 ? 6.105 14.445 -6.547 1 98.56 104 PRO A CA 1
ATOM 856 C C . PRO A 1 104 ? 7.184 13.367 -6.438 1 98.56 104 PRO A C 1
ATOM 858 O O . PRO A 1 104 ? 8.305 13.57 -6.902 1 98.56 104 PRO A O 1
ATOM 861 N N . LEU A 1 105 ? 6.891 12.344 -5.762 1 98.31 105 LEU A N 1
ATOM 862 C CA . LEU A 1 105 ? 7.793 11.203 -5.625 1 98.31 105 LEU A CA 1
ATOM 863 C C . LEU A 1 105 ? 7.297 10.016 -6.449 1 98.31 105 LEU A C 1
ATOM 865 O O . LEU A 1 105 ? 7.926 9.641 -7.441 1 98.31 105 LEU A O 1
ATOM 869 N N . THR A 1 106 ? 6.113 9.438 -6.094 1 98.31 106 THR A N 1
ATOM 870 C CA . THR A 1 106 ? 5.508 8.32 -6.809 1 98.31 106 THR A CA 1
ATOM 871 C C . THR A 1 106 ? 4 8.281 -6.562 1 98.31 106 THR A C 1
ATOM 873 O O . THR A 1 106 ? 3.484 9.008 -5.719 1 98.31 106 THR A O 1
ATOM 876 N N . GLU A 1 107 ? 3.338 7.527 -7.336 1 98.5 107 GLU A N 1
ATOM 877 C CA . GLU A 1 107 ? 1.906 7.27 -7.203 1 98.5 107 GLU A CA 1
ATOM 878 C C . GLU A 1 107 ? 1.585 5.797 -7.434 1 98.5 107 GLU A C 1
ATOM 880 O O . GLU A 1 107 ? 2.23 5.137 -8.25 1 98.5 107 GLU A O 1
ATOM 885 N N . TYR A 1 108 ? 0.647 5.254 -6.695 1 98.5 108 TYR A N 1
ATOM 886 C CA . TYR A 1 108 ? 0.275 3.85 -6.828 1 98.5 108 TYR A CA 1
ATOM 887 C C . TYR A 1 108 ? -1.14 3.609 -6.316 1 98.5 108 TYR A C 1
ATOM 889 O O . TYR A 1 108 ? -1.746 4.496 -5.711 1 98.5 108 TYR A O 1
ATOM 897 N N . PHE A 1 109 ? -1.685 2.465 -6.633 1 98.62 109 PHE A N 1
ATOM 898 C CA . PHE A 1 109 ? -2.949 1.979 -6.094 1 98.62 109 PHE A CA 1
ATOM 899 C C . PHE A 1 109 ? -2.713 0.903 -5.043 1 98.62 109 PHE A C 1
ATOM 901 O O . PHE A 1 109 ? -2.107 -0.132 -5.332 1 98.62 109 PHE A O 1
ATOM 908 N N . ALA A 1 110 ? -3.191 1.08 -3.83 1 98.06 110 ALA A N 1
ATOM 909 C CA . ALA A 1 110 ? -2.744 0.355 -2.645 1 98.06 110 ALA A CA 1
ATOM 910 C C . ALA A 1 110 ? -3.264 -1.08 -2.648 1 98.06 110 ALA A C 1
ATOM 912 O O . ALA A 1 110 ? -2.633 -1.978 -2.088 1 98.06 110 ALA A O 1
ATOM 913 N N . LEU A 1 111 ? -4.449 -1.323 -3.207 1 97.31 111 LEU A N 1
ATOM 914 C CA . LEU A 1 111 ? -5.148 -2.604 -3.174 1 97.31 111 LEU A CA 1
ATOM 915 C C . LEU A 1 111 ? -5.766 -2.918 -4.531 1 97.31 111 LEU A C 1
ATOM 917 O O . LEU A 1 111 ? -6.984 -3.092 -4.637 1 97.31 111 LEU A O 1
ATOM 921 N N . THR A 1 112 ? -4.926 -3.08 -5.496 1 96.25 112 THR A N 1
ATOM 922 C CA . THR A 1 112 ? -5.32 -3.059 -6.898 1 96.25 112 THR A CA 1
ATOM 923 C C . THR A 1 112 ? -6.23 -4.238 -7.223 1 96.25 112 THR A C 1
ATOM 925 O O . THR A 1 112 ? -6.973 -4.207 -8.211 1 96.25 112 THR A O 1
ATOM 928 N N . GLY A 1 113 ? -6.188 -5.285 -6.441 1 94.94 113 GLY A N 1
ATOM 929 C CA . GLY A 1 113 ? -6.992 -6.461 -6.727 1 94.94 113 GLY A CA 1
ATOM 930 C C . GLY A 1 113 ? -8.469 -6.25 -6.465 1 94.94 113 GLY A C 1
ATOM 931 O O . GLY A 1 113 ? -9.312 -7.008 -6.953 1 94.94 113 GLY A O 1
ATOM 932 N N . ILE A 1 114 ? -8.781 -5.18 -5.691 1 97.62 114 ILE A N 1
ATOM 933 C CA . ILE A 1 114 ? -10.188 -5.066 -5.312 1 97.62 114 ILE A CA 1
ATOM 934 C C . ILE A 1 114 ? -10.578 -3.594 -5.191 1 97.62 114 ILE A C 1
ATOM 936 O O . ILE A 1 114 ? -11.742 -3.268 -4.957 1 97.62 114 ILE A O 1
ATOM 940 N N . SER A 1 115 ? -9.602 -2.65 -5.391 1 98.44 115 SER A N 1
ATOM 941 C CA . SER A 1 115 ? -9.891 -1.249 -5.098 1 98.44 115 SER A CA 1
ATOM 942 C C . SER A 1 115 ? -9.156 -0.322 -6.062 1 98.44 115 SER A C 1
ATOM 944 O O . SER A 1 115 ? -8.195 -0.734 -6.719 1 98.44 115 SER A O 1
ATOM 946 N N . ASP A 1 116 ? -9.656 0.887 -6.133 1 98.5 116 ASP A N 1
ATOM 947 C CA . ASP A 1 116 ? -8.953 1.939 -6.863 1 98.5 116 ASP A CA 1
ATOM 948 C C . ASP A 1 116 ? -8.352 2.965 -5.902 1 98.5 116 ASP A C 1
ATOM 950 O O . ASP A 1 116 ? -8.133 4.117 -6.273 1 98.5 116 ASP A O 1
ATOM 954 N N . ALA A 1 117 ? -8.125 2.58 -4.59 1 98.5 117 ALA A N 1
ATOM 955 C CA . ALA A 1 117 ? -7.512 3.469 -3.607 1 98.5 117 ALA A CA 1
ATOM 956 C C . ALA A 1 117 ? -6.156 3.979 -4.094 1 98.5 117 ALA A C 1
ATOM 958 O O . ALA A 1 117 ? -5.184 3.221 -4.145 1 98.5 117 ALA A O 1
ATOM 959 N N . ARG A 1 118 ? -6.133 5.273 -4.344 1 98.44 118 ARG A N 1
ATOM 960 C CA . ARG A 1 118 ? -4.953 5.875 -4.953 1 98.44 118 ARG A CA 1
ATOM 961 C C . ARG A 1 118 ? -4.16 6.68 -3.932 1 98.44 118 ARG A C 1
ATOM 963 O O . ARG A 1 118 ? -4.734 7.438 -3.148 1 98.44 118 ARG A O 1
ATOM 970 N N . PHE A 1 119 ? -2.805 6.48 -3.961 1 98.75 119 PHE A N 1
ATOM 971 C CA . PHE A 1 119 ? -1.885 7.227 -3.111 1 98.75 119 PHE A CA 1
ATOM 972 C C . PHE A 1 119 ? -0.945 8.086 -3.951 1 98.75 119 PHE A C 1
ATOM 974 O O . PHE A 1 119 ? -0.362 7.602 -4.926 1 98.75 119 PHE A O 1
ATOM 981 N N . HIS A 1 120 ? -0.857 9.305 -3.6 1 98.81 120 HIS A N 1
ATOM 982 C CA . HIS A 1 120 ? 0.181 10.211 -4.082 1 98.81 120 HIS A CA 1
ATOM 983 C C . HIS A 1 120 ? 1.242 10.453 -3.016 1 98.81 120 HIS A C 1
ATOM 985 O O . HIS A 1 120 ? 0.938 10.969 -1.939 1 98.81 120 HIS A O 1
ATOM 991 N N . ALA A 1 121 ? 2.449 10.07 -3.334 1 98.88 121 ALA A N 1
ATOM 992 C CA . ALA A 1 121 ? 3.545 10.344 -2.408 1 98.88 121 ALA A CA 1
ATOM 993 C C . ALA A 1 121 ? 4.391 11.516 -2.887 1 98.88 121 ALA A C 1
ATOM 995 O O . ALA A 1 121 ? 4.664 11.648 -4.082 1 98.88 121 ALA A O 1
ATOM 996 N N . PHE A 1 122 ? 4.852 12.305 -1.938 1 98.94 122 PHE A N 1
ATOM 997 C CA . PHE A 1 122 ? 5.645 13.484 -2.229 1 98.94 122 PHE A CA 1
ATOM 998 C C . PHE A 1 122 ? 6.918 13.508 -1.389 1 98.94 122 PHE A C 1
ATOM 1000 O O . PHE A 1 122 ? 6.977 12.883 -0.326 1 98.94 122 PHE A O 1
ATOM 1007 N N . HIS A 1 123 ? 7.914 14.125 -1.872 1 98.94 123 HIS A N 1
ATOM 1008 C CA . HIS A 1 123 ? 9.078 14.531 -1.092 1 98.94 123 HIS A CA 1
ATOM 1009 C C . HIS A 1 123 ? 8.984 16 -0.687 1 98.94 123 HIS A C 1
ATOM 1011 O O . HIS A 1 123 ? 8.852 16.875 -1.544 1 98.94 123 HIS A O 1
ATOM 1017 N N . VAL A 1 124 ? 8.984 16.203 0.538 1 98.94 124 VAL A N 1
ATOM 1018 C CA . VAL A 1 124 ? 8.805 17.547 1.077 1 98.94 124 VAL A CA 1
ATOM 1019 C C . VAL A 1 124 ? 10.086 17.984 1.782 1 98.94 124 VAL A C 1
ATOM 1021 O O . VAL A 1 124 ? 10.664 17.234 2.572 1 98.94 124 VAL A O 1
ATOM 1024 N N . THR A 1 125 ? 10.539 19.203 1.489 1 98.88 125 THR A N 1
ATOM 1025 C CA . THR A 1 125 ? 11.75 19.75 2.086 1 98.88 125 THR A CA 1
ATOM 1026 C C . THR A 1 125 ? 11.547 21.219 2.473 1 98.88 125 THR A C 1
ATOM 1028 O O . THR A 1 125 ? 10.5 21.797 2.182 1 98.88 125 THR A O 1
ATOM 1031 N N . GLY A 1 126 ? 12.594 21.766 3.191 1 98.69 126 GLY A N 1
ATOM 1032 C CA . GLY A 1 126 ? 12.609 23.172 3.529 1 98.69 126 GLY A CA 1
ATOM 1033 C C . GLY A 1 126 ? 11.508 23.562 4.504 1 98.69 126 GLY A C 1
ATOM 1034 O O . GLY A 1 126 ? 10.945 24.656 4.406 1 98.69 126 GLY A O 1
ATOM 1035 N N . CYS A 1 127 ? 11.164 22.688 5.383 1 98.69 127 CYS A N 1
ATOM 1036 C CA . CYS A 1 127 ? 10.062 22.938 6.305 1 98.69 127 CYS A CA 1
ATOM 1037 C C . CYS A 1 127 ? 10.477 23.906 7.398 1 98.69 127 CYS A C 1
ATOM 1039 O O . CYS A 1 127 ? 11.625 23.891 7.844 1 98.69 127 CYS A O 1
ATOM 1041 N N . THR A 1 128 ? 9.469 24.688 7.852 1 98.44 128 THR A N 1
ATOM 1042 C CA . THR A 1 128 ? 9.633 25.594 8.984 1 98.44 128 THR A CA 1
ATOM 1043 C C . THR A 1 128 ? 8.625 25.266 10.086 1 98.44 128 THR A C 1
ATOM 1045 O O . THR A 1 128 ? 7.441 25.062 9.812 1 98.44 128 THR A O 1
ATOM 1048 N N . TYR A 1 129 ? 9.156 25.219 11.281 1 97.62 129 TYR A N 1
ATOM 1049 C CA . TYR A 1 129 ? 8.266 24.969 12.406 1 97.62 129 TYR A CA 1
ATOM 1050 C C . TYR A 1 129 ? 7.355 26.172 12.656 1 97.62 129 TYR A C 1
ATOM 1052 O O . TYR A 1 129 ? 7.836 27.297 12.828 1 97.62 129 TYR A O 1
ATOM 1060 N N . VAL A 1 130 ? 6.047 25.953 12.711 1 97 130 VAL A N 1
ATOM 1061 C CA . VAL A 1 130 ? 5.141 27.094 12.828 1 97 130 VAL A CA 1
ATOM 1062 C C . VAL A 1 130 ? 4.281 26.938 14.078 1 97 130 VAL A C 1
ATOM 1064 O O . VAL A 1 130 ? 3.479 27.812 14.406 1 97 130 VAL A O 1
ATOM 1067 N N . GLY A 1 131 ? 4.293 25.844 14.805 1 92.12 131 GLY A N 1
ATOM 1068 C CA . GLY A 1 131 ? 3.527 25.641 16.016 1 92.12 131 GLY A CA 1
ATOM 1069 C C . GLY A 1 131 ? 3.193 24.188 16.281 1 92.12 131 GLY A C 1
ATOM 1070 O O . GLY A 1 131 ? 3.666 23.297 15.57 1 92.12 131 GLY A O 1
ATOM 1071 N N . GLU A 1 132 ? 2.418 23.969 17.312 1 89.25 132 GLU A N 1
ATOM 1072 C CA . GLU A 1 132 ? 2.023 22.609 17.688 1 89.25 132 GLU A CA 1
ATOM 1073 C C . GLU A 1 132 ? 1.049 22.016 16.672 1 89.25 132 GLU A C 1
ATOM 1075 O O . GLU A 1 132 ? 0.251 22.75 16.078 1 89.25 132 GLU A O 1
ATOM 1080 N N . PRO A 1 133 ? 1.171 20.703 16.484 1 87 133 PRO A N 1
ATOM 1081 C CA . PRO A 1 133 ? 0.19 20.047 15.609 1 87 133 PRO A CA 1
ATOM 1082 C C . PRO A 1 133 ? -1.249 20.281 16.078 1 87 133 PRO A C 1
ATOM 1084 O O . PRO A 1 133 ? -1.503 20.422 17.266 1 87 133 PRO A O 1
ATOM 1087 N N . ARG A 1 134 ? -2.1 20.469 15.203 1 76.81 134 ARG A N 1
ATOM 1088 C CA . ARG A 1 134 ? -3.512 20.703 15.5 1 76.81 134 ARG A CA 1
ATOM 1089 C C . ARG A 1 134 ? -4.125 19.5 16.203 1 76.81 134 ARG A C 1
ATOM 1091 O O . ARG A 1 134 ? -4.988 19.641 17.062 1 76.81 134 ARG A O 1
ATOM 1098 N N . ASP A 1 135 ? -3.844 18.391 15.633 1 65.12 135 ASP A N 1
ATOM 1099 C CA . ASP A 1 135 ? -4.469 17.188 16.156 1 65.12 135 ASP A CA 1
ATOM 1100 C C . ASP A 1 135 ? -3.48 16.375 17 1 65.12 135 ASP A C 1
ATOM 1102 O O . ASP A 1 135 ? -3.322 15.164 16.781 1 65.12 135 ASP A O 1
ATOM 1106 N N . ALA A 1 136 ? -2.969 17.078 17.922 1 59.81 136 ALA A N 1
ATOM 1107 C CA . ALA A 1 136 ? -1.987 16.438 18.797 1 59.81 136 ALA A CA 1
ATOM 1108 C C . ALA A 1 136 ? -2.529 15.133 19.359 1 59.81 136 ALA A C 1
ATOM 1110 O O . ALA A 1 136 ? -1.758 14.25 19.734 1 59.81 136 ALA A O 1
ATOM 1111 N N . ALA A 1 137 ? -3.84 15.047 19.266 1 56.59 137 ALA A N 1
ATOM 1112 C CA . ALA A 1 137 ? -4.48 13.852 19.797 1 56.59 137 ALA A CA 1
ATOM 1113 C C . ALA A 1 137 ? -4.262 12.656 18.875 1 56.59 137 ALA A C 1
ATOM 1115 O O . ALA A 1 137 ? -4.297 11.508 19.312 1 56.59 137 ALA A O 1
ATOM 1116 N N . GLU A 1 138 ? -3.85 12.914 17.625 1 63.84 138 GLU A N 1
ATOM 1117 C CA . GLU A 1 138 ? -3.76 11.812 16.672 1 63.84 138 GLU A CA 1
ATOM 1118 C C . GLU A 1 138 ? -2.398 11.133 16.734 1 63.84 138 GLU A C 1
ATOM 1120 O O . GLU A 1 138 ? -2.305 9.906 16.594 1 63.84 138 GLU A O 1
ATOM 1125 N N . ALA A 1 139 ? -1.495 12.055 17.031 1 69.75 139 ALA A N 1
ATOM 1126 C CA . ALA A 1 139 ? -0.143 11.516 17.172 1 69.75 139 ALA A CA 1
ATOM 1127 C C . ALA A 1 139 ? 0.398 11.758 18.578 1 69.75 139 ALA A C 1
ATOM 1129 O O . ALA A 1 139 ? 0.198 12.836 19.156 1 69.75 139 ALA A O 1
ATOM 1130 N N . THR A 1 140 ? 1.038 10.742 19.078 1 79.06 140 THR A N 1
ATOM 1131 C CA . THR A 1 140 ? 1.602 10.859 20.422 1 79.06 140 THR A CA 1
ATOM 1132 C C . THR A 1 140 ? 2.977 11.523 20.375 1 79.06 140 THR A C 1
ATOM 1134 O O . THR A 1 140 ? 3.396 12.164 21.344 1 79.06 140 THR A O 1
ATOM 1137 N N . ARG A 1 141 ? 3.643 11.359 19.234 1 92.38 141 ARG A N 1
ATOM 1138 C CA . ARG A 1 141 ? 4.965 11.945 19.031 1 92.38 141 ARG A CA 1
ATOM 1139 C C . ARG A 1 141 ? 5.168 12.383 17.594 1 92.38 141 ARG A C 1
ATOM 1141 O O . ARG A 1 141 ? 4.652 11.75 16.672 1 92.38 141 ARG A O 1
ATOM 1148 N N . VAL A 1 142 ? 5.852 13.461 17.438 1 96.38 142 VAL A N 1
ATOM 1149 C CA . VAL A 1 142 ? 6.383 13.938 16.156 1 96.38 142 VAL A CA 1
ATOM 1150 C C . VAL A 1 142 ? 7.887 14.172 16.281 1 96.38 142 VAL A C 1
ATOM 1152 O O . VAL A 1 142 ? 8.336 14.961 17.109 1 96.38 142 VAL A O 1
ATOM 1155 N N . GLU A 1 143 ? 8.719 13.469 15.469 1 97.75 143 GLU A N 1
ATOM 1156 C CA . GLU A 1 143 ? 10.164 13.5 15.68 1 97.75 143 GLU A CA 1
ATOM 1157 C C . GLU A 1 143 ? 10.922 13.516 14.359 1 97.75 143 GLU A C 1
ATOM 1159 O O . GLU A 1 143 ? 10.484 12.898 13.383 1 97.75 143 GLU A O 1
ATOM 1164 N N . TRP A 1 144 ? 11.969 14.234 14.375 1 98.75 144 TRP A N 1
ATOM 1165 C CA . TRP A 1 144 ? 12.977 14.086 13.328 1 98.75 144 TRP A CA 1
ATOM 1166 C C . TRP A 1 144 ? 13.93 12.938 13.648 1 98.75 144 TRP A C 1
ATOM 1168 O O . TRP A 1 144 ? 14.609 12.953 14.672 1 98.75 144 TRP A O 1
ATOM 1178 N N . LEU A 1 145 ? 13.945 11.961 12.758 1 98.88 145 LEU A N 1
ATOM 1179 C CA . LEU A 1 145 ? 14.758 10.773 12.984 1 98.88 145 LEU A CA 1
ATOM 1180 C C . LEU A 1 145 ? 15.859 10.656 11.938 1 98.88 145 LEU A C 1
ATOM 1182 O O . LEU A 1 145 ? 15.625 10.914 10.758 1 98.88 145 LEU A O 1
ATOM 1186 N N . PRO A 1 146 ? 17.078 10.266 12.398 1 98.81 146 PRO A N 1
ATOM 1187 C CA . PRO A 1 146 ? 18.125 9.984 11.406 1 98.81 146 PRO A CA 1
ATOM 1188 C C . PRO A 1 146 ? 17.75 8.836 10.469 1 98.81 146 PRO A C 1
ATOM 1190 O O . PRO A 1 146 ? 16.984 7.949 10.852 1 98.81 146 PRO A O 1
ATOM 1193 N N . GLU A 1 147 ? 18.344 8.867 9.297 1 98.56 147 GLU A N 1
ATOM 1194 C CA . GLU A 1 147 ? 18.062 7.859 8.281 1 98.56 147 GLU A CA 1
ATOM 1195 C C . GLU A 1 147 ? 18.297 6.449 8.82 1 98.56 147 GLU A C 1
ATOM 1197 O O . GLU A 1 147 ? 17.484 5.551 8.594 1 98.56 147 GLU A O 1
ATOM 1202 N N . ALA A 1 148 ? 19.391 6.289 9.562 1 98.5 148 ALA A N 1
ATOM 1203 C CA . ALA A 1 148 ? 19.719 4.965 10.086 1 98.5 148 ALA A CA 1
ATOM 1204 C C . ALA A 1 148 ? 18.609 4.438 10.984 1 98.5 148 ALA A C 1
ATOM 1206 O O . ALA A 1 148 ? 18.281 3.25 10.953 1 98.5 148 ALA A O 1
ATOM 1207 N N . GLU A 1 149 ? 18.062 5.273 11.797 1 98.75 149 GLU A N 1
ATOM 1208 C CA . GLU A 1 149 ? 16.953 4.895 12.68 1 98.75 149 GLU A CA 1
ATOM 1209 C C . GLU A 1 149 ? 15.703 4.562 11.875 1 98.75 149 GLU A C 1
ATOM 1211 O O . GLU A 1 149 ? 14.984 3.611 12.195 1 98.75 149 GLU A O 1
ATOM 1216 N N . VAL A 1 150 ? 15.438 5.328 10.805 1 98.88 150 VAL A N 1
ATOM 1217 C CA . VAL A 1 150 ? 14.289 5.082 9.945 1 98.88 150 VAL A CA 1
ATOM 1218 C C . VAL A 1 150 ? 14.406 3.705 9.297 1 98.88 150 VAL A C 1
ATOM 1220 O O . VAL A 1 150 ? 13.438 2.945 9.25 1 98.88 150 VAL A O 1
ATOM 1223 N N . VAL A 1 151 ? 15.594 3.393 8.82 1 98.88 151 VAL A N 1
ATOM 1224 C CA . VAL A 1 151 ? 15.828 2.084 8.219 1 98.88 151 VAL A CA 1
ATOM 1225 C C . VAL A 1 151 ? 15.602 0.99 9.258 1 98.88 151 VAL A C 1
ATOM 1227 O O . VAL A 1 151 ? 14.984 -0.036 8.969 1 98.88 151 VAL A O 1
ATOM 1230 N N . GLU A 1 152 ? 16.062 1.188 10.508 1 98.62 152 GLU A N 1
ATOM 1231 C CA . GLU A 1 152 ? 15.852 0.228 11.594 1 98.62 152 GLU A CA 1
ATOM 1232 C C . GLU A 1 152 ? 14.367 0.051 11.898 1 98.62 152 GLU A C 1
ATOM 1234 O O . GLU A 1 152 ? 13.906 -1.066 12.148 1 98.62 152 GLU A O 1
ATOM 1239 N N . LEU A 1 153 ? 13.656 1.14 11.922 1 98.75 153 LEU A N 1
ATOM 1240 C CA . LEU A 1 153 ? 12.219 1.079 12.18 1 98.75 153 LEU A CA 1
ATOM 1241 C C . LEU A 1 153 ? 11.508 0.266 11.102 1 98.75 153 LEU A C 1
ATOM 1243 O O . LEU A 1 153 ? 10.633 -0.548 11.406 1 98.75 153 LEU A O 1
ATOM 1247 N N . LEU A 1 154 ? 11.898 0.529 9.812 1 98.69 154 LEU A N 1
ATOM 1248 C CA . LEU A 1 154 ? 11.297 -0.182 8.695 1 98.69 154 LEU A CA 1
ATOM 1249 C C . LEU A 1 154 ? 11.586 -1.676 8.773 1 98.69 154 LEU A C 1
ATOM 1251 O O . LEU A 1 154 ? 10.688 -2.5 8.609 1 98.69 154 LEU A O 1
ATOM 1255 N N . THR A 1 155 ? 12.805 -2.025 9.086 1 98.44 155 THR A N 1
ATOM 1256 C CA . THR A 1 155 ? 13.211 -3.422 9.016 1 98.44 155 THR A CA 1
ATOM 1257 C C . THR A 1 155 ? 12.906 -4.137 10.336 1 98.44 155 THR A C 1
ATOM 1259 O O . THR A 1 155 ? 12.867 -5.367 10.383 1 98.44 155 THR A O 1
ATOM 1262 N N . GLY A 1 156 ? 12.641 -3.385 11.344 1 97.44 156 GLY A N 1
ATOM 1263 C CA . GLY A 1 156 ? 12.336 -3.955 12.648 1 97.44 156 GLY A CA 1
ATOM 1264 C C . GLY A 1 156 ? 10.844 -4.133 12.883 1 97.44 156 GLY A C 1
ATOM 1265 O O . GLY A 1 156 ? 10.43 -4.578 13.953 1 97.44 156 GLY A O 1
ATOM 1266 N N . GLY A 1 157 ? 10.07 -3.764 11.953 1 96 157 GLY A N 1
ATOM 1267 C CA . GLY A 1 157 ? 8.641 -4.027 12.047 1 96 157 GLY A CA 1
ATOM 1268 C C . GLY A 1 157 ? 7.879 -2.936 12.773 1 96 157 GLY A C 1
ATOM 1269 O O . GLY A 1 157 ? 6.73 -3.135 13.172 1 96 157 GLY A O 1
ATOM 1270 N N . GLN A 1 158 ? 8.422 -1.781 12.953 1 97.56 158 GLN A N 1
ATOM 1271 C CA . GLN A 1 158 ? 7.773 -0.69 13.672 1 97.56 158 GLN A CA 1
ATOM 1272 C C . GLN A 1 158 ? 7.047 0.247 12.719 1 97.56 158 GLN A C 1
ATOM 1274 O O . GLN A 1 158 ? 6.461 1.245 13.141 1 97.56 158 GLN A O 1
ATOM 1279 N N . VAL A 1 159 ? 7.086 -0.019 11.453 1 98.44 159 VAL A N 1
ATOM 1280 C CA . VAL A 1 159 ? 6.309 0.663 10.422 1 98.44 159 VAL A CA 1
ATOM 1281 C C . VAL A 1 159 ? 5.348 -0.324 9.758 1 98.44 159 VAL A C 1
ATOM 1283 O O . VAL A 1 159 ? 5.738 -1.075 8.867 1 98.44 159 VAL A O 1
ATOM 1286 N N . SER A 1 160 ? 4.133 -0.282 10.203 1 97.5 160 SER A N 1
ATOM 1287 C CA . SER A 1 160 ? 3.162 -1.24 9.688 1 97.5 160 SER A CA 1
ATOM 1288 C C . SER A 1 160 ? 2.219 -0.584 8.688 1 97.5 160 SER A C 1
ATOM 1290 O O . SER A 1 160 ? 1.502 -1.272 7.957 1 97.5 160 SER A O 1
ATOM 1292 N N . ASP A 1 161 ? 2.148 0.721 8.703 1 98.38 161 ASP A N 1
ATOM 1293 C CA . ASP A 1 161 ? 1.337 1.468 7.75 1 98.38 161 ASP A CA 1
ATOM 1294 C C . ASP A 1 161 ? 1.892 1.333 6.332 1 98.38 161 ASP A C 1
ATOM 1296 O O . ASP A 1 161 ? 3.041 1.692 6.074 1 98.38 161 ASP A O 1
ATOM 1300 N N . GLY A 1 162 ? 1.063 0.907 5.41 1 98.56 162 GLY A N 1
ATOM 1301 C CA . GLY A 1 162 ? 1.505 0.601 4.059 1 98.56 162 GLY A CA 1
ATOM 1302 C C . GLY A 1 162 ? 1.995 1.819 3.301 1 98.56 162 GLY A C 1
ATOM 1303 O O . GLY A 1 162 ? 3 1.751 2.59 1 98.56 162 GLY A O 1
ATOM 1304 N N . ALA A 1 163 ? 1.246 2.904 3.414 1 98.62 163 ALA A N 1
ATOM 1305 C CA . ALA A 1 163 ? 1.65 4.117 2.709 1 98.62 163 ALA A CA 1
ATOM 1306 C C . ALA A 1 163 ? 3.025 4.59 3.17 1 98.62 163 ALA A C 1
ATOM 1308 O O . ALA A 1 163 ? 3.855 4.996 2.354 1 98.62 163 ALA A O 1
ATOM 1309 N N . THR A 1 164 ? 3.254 4.543 4.484 1 98.88 164 THR A N 1
ATOM 1310 C CA . THR A 1 164 ? 4.539 4.93 5.059 1 98.88 164 THR A CA 1
ATOM 1311 C C . THR A 1 164 ? 5.645 3.998 4.574 1 98.88 164 THR A C 1
ATOM 1313 O O . THR A 1 164 ? 6.691 4.457 4.105 1 98.88 164 THR A O 1
ATOM 1316 N N . GLN A 1 165 ? 5.406 2.707 4.684 1 98.81 165 GLN A N 1
ATOM 1317 C CA . GLN A 1 165 ? 6.402 1.733 4.246 1 98.81 165 GLN A CA 1
ATOM 1318 C C . GLN A 1 165 ? 6.75 1.927 2.771 1 98.81 165 GLN A C 1
ATOM 1320 O O . GLN A 1 165 ? 7.926 1.959 2.404 1 98.81 165 GLN A O 1
ATOM 1325 N N . ALA A 1 166 ? 5.738 2.076 1.926 1 98.81 166 ALA A N 1
ATOM 1326 C CA . ALA A 1 166 ? 5.941 2.205 0.485 1 98.81 166 ALA A CA 1
ATOM 1327 C C . ALA A 1 166 ? 6.727 3.471 0.154 1 98.81 166 ALA A C 1
ATOM 1329 O O . ALA A 1 166 ? 7.715 3.42 -0.581 1 98.81 166 ALA A O 1
ATOM 1330 N N . ALA A 1 167 ? 6.309 4.609 0.686 1 98.94 167 ALA A N 1
ATOM 1331 C CA . A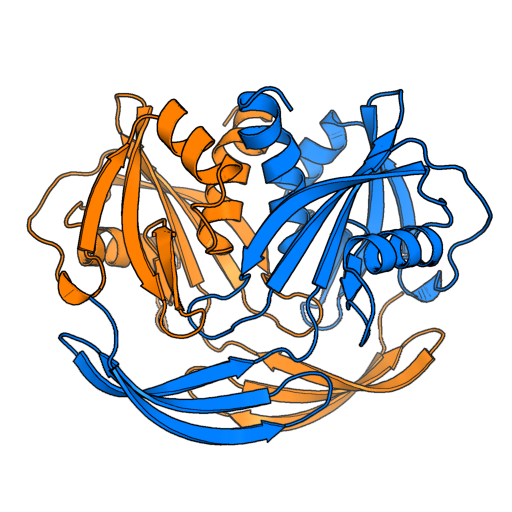LA A 1 167 ? 6.914 5.895 0.339 1 98.94 167 ALA A CA 1
ATOM 1332 C C . ALA A 1 167 ? 8.359 5.969 0.831 1 98.94 167 ALA A C 1
ATOM 1334 O O . ALA A 1 167 ? 9.25 6.395 0.095 1 98.94 167 ALA A O 1
ATOM 1335 N N . LEU A 1 168 ? 8.578 5.559 2.09 1 98.94 168 LEU A N 1
ATOM 1336 C CA . LEU A 1 168 ? 9.938 5.574 2.619 1 98.94 168 LEU A CA 1
ATOM 1337 C C . LEU A 1 168 ? 10.836 4.629 1.83 1 98.94 168 LEU A C 1
ATOM 1339 O O . LEU A 1 168 ? 11.969 4.984 1.492 1 98.94 168 LEU A O 1
ATOM 1343 N N . SER A 1 169 ? 10.336 3.412 1.589 1 98.94 169 SER A N 1
ATOM 1344 C CA . SER A 1 169 ? 11.133 2.438 0.85 1 98.94 169 SER A CA 1
ATOM 1345 C C . SER A 1 169 ? 11.445 2.934 -0.558 1 98.94 169 SER A C 1
ATOM 1347 O O . SER A 1 169 ? 12.562 2.768 -1.045 1 98.94 169 SER A O 1
ATOM 1349 N N . TYR A 1 170 ? 10.453 3.52 -1.215 1 98.88 170 TYR A N 1
ATOM 1350 C CA . TYR A 1 170 ? 10.664 4.059 -2.553 1 98.88 170 TYR A CA 1
ATOM 1351 C C . TYR A 1 170 ? 11.75 5.125 -2.545 1 98.88 170 TYR A C 1
ATOM 1353 O O . TYR A 1 170 ? 12.633 5.133 -3.408 1 98.88 170 TYR A O 1
ATOM 1361 N N . TYR A 1 171 ? 11.664 6.07 -1.578 1 98.94 171 TYR A N 1
ATOM 1362 C CA . TYR A 1 171 ? 12.641 7.148 -1.464 1 98.94 171 TYR A CA 1
ATOM 1363 C C . TYR A 1 171 ? 14.039 6.594 -1.236 1 98.94 171 TYR A C 1
ATOM 1365 O O . TYR A 1 171 ? 15 7.02 -1.89 1 98.94 171 TYR A O 1
ATOM 1373 N N . LEU A 1 172 ? 14.148 5.582 -0.288 1 98.75 172 LEU A N 1
ATOM 1374 C CA . LEU A 1 172 ? 15.43 5.043 0.153 1 98.75 172 LEU A CA 1
ATOM 1375 C C . LEU A 1 172 ? 15.969 4.031 -0.85 1 98.75 172 LEU A C 1
ATOM 1377 O O . LEU A 1 172 ? 17.094 3.553 -0.712 1 98.75 172 LEU A O 1
ATOM 1381 N N . GLY A 1 173 ? 15.188 3.656 -1.866 1 98.5 173 GLY A N 1
ATOM 1382 C CA . GLY A 1 173 ? 15.547 2.648 -2.85 1 98.5 173 GLY A CA 1
ATOM 1383 C C . GLY A 1 173 ? 15.531 3.172 -4.273 1 98.5 173 GLY A C 1
ATOM 1384 O O . GLY A 1 173 ? 16.5 3.758 -4.742 1 98.5 173 GLY A O 1
ATOM 1385 N N . PRO A 1 174 ? 14.398 2.91 -5.027 1 98.62 174 PRO A N 1
ATOM 1386 C CA . PRO A 1 174 ? 14.359 3.252 -6.449 1 98.62 174 PRO A CA 1
ATOM 1387 C C . PRO A 1 174 ? 14.648 4.73 -6.711 1 98.62 174 PRO A C 1
ATOM 1389 O O . PRO A 1 174 ? 15.328 5.066 -7.684 1 98.62 174 PRO A O 1
ATOM 1392 N N . HIS A 1 175 ? 14.109 5.598 -5.93 1 98.44 175 HIS A N 1
ATOM 1393 C CA . HIS A 1 175 ? 14.312 7.027 -6.129 1 98.44 175 HIS A CA 1
ATOM 1394 C C . HIS A 1 175 ? 15.789 7.391 -6.086 1 98.44 175 HIS A C 1
ATOM 1396 O O . HIS A 1 175 ? 16.281 8.117 -6.957 1 98.44 175 HIS A O 1
ATOM 1402 N N . ARG A 1 176 ? 16.5 6.926 -5.086 1 97.62 176 ARG A N 1
ATOM 1403 C CA . ARG A 1 176 ? 17.922 7.207 -4.934 1 97.62 176 ARG A CA 1
ATOM 1404 C C . ARG A 1 176 ? 18.734 6.5 -6.016 1 97.62 176 ARG A C 1
ATOM 1406 O O . ARG A 1 176 ? 19.719 7.051 -6.523 1 97.62 176 ARG A O 1
ATOM 1413 N N . LEU A 1 177 ? 18.297 5.273 -6.32 1 97.38 177 LEU A N 1
ATOM 1414 C CA . LEU A 1 177 ? 19.031 4.492 -7.32 1 97.38 177 LEU A CA 1
ATOM 1415 C C . LEU A 1 177 ? 18.922 5.141 -8.695 1 97.38 177 LEU A C 1
ATOM 1417 O O . LEU A 1 177 ? 19.844 5.035 -9.508 1 97.38 177 LEU A O 1
ATOM 1421 N N . ALA A 1 178 ? 17.828 5.773 -8.977 1 95.75 178 ALA A N 1
ATOM 1422 C CA . ALA A 1 178 ? 17.625 6.426 -10.266 1 95.75 178 ALA A CA 1
ATOM 1423 C C . ALA A 1 178 ? 18.25 7.82 -10.281 1 95.75 178 ALA A C 1
ATOM 1425 O O . ALA A 1 178 ? 18.328 8.453 -11.336 1 95.75 178 ALA A O 1
ATOM 1426 N N . GLY A 1 179 ? 18.859 8.359 -9.242 1 86.62 179 GLY A N 1
ATOM 1427 C CA . GLY A 1 179 ? 19.516 9.656 -9.172 1 86.62 179 GLY A CA 1
ATOM 1428 C C . GLY A 1 179 ? 18.594 10.766 -8.711 1 86.62 179 GLY A C 1
ATOM 1429 O O . GLY A 1 179 ? 18.734 11.922 -9.125 1 86.62 179 GLY A O 1
ATOM 1430 N N . GLY A 1 180 ? 17.469 10.359 -7.934 1 69.25 180 GLY A N 1
ATOM 1431 C CA . GLY A 1 180 ? 16.75 11.422 -7.25 1 69.25 180 GLY A CA 1
ATOM 1432 C C . GLY A 1 180 ? 17.578 12.102 -6.172 1 69.25 180 GLY A C 1
ATOM 1433 O O . GLY A 1 180 ? 18.594 11.562 -5.723 1 69.25 180 GLY A O 1
ATOM 1434 N N . MET B 1 1 ? -2.881 9.086 21.047 1 77.56 1 MET B N 1
ATOM 1435 C CA . MET B 1 1 ? -3.875 8.516 21.938 1 77.56 1 MET B CA 1
ATOM 1436 C C . MET B 1 1 ? -4.668 7.41 21.25 1 77.56 1 MET B C 1
ATOM 1438 O O . MET B 1 1 ? -4.801 7.41 20.031 1 77.56 1 MET B O 1
ATOM 1442 N N . ARG B 1 2 ? -5.172 6.453 22.141 1 81.62 2 ARG B N 1
ATOM 1443 C CA . ARG B 1 2 ? -6.016 5.375 21.625 1 81.62 2 ARG B CA 1
ATOM 1444 C C . ARG B 1 2 ? -7.457 5.844 21.453 1 81.62 2 ARG B C 1
ATOM 1446 O O . ARG B 1 2 ? -7.984 6.574 22.297 1 81.62 2 ARG B O 1
ATOM 1453 N N . TRP B 1 3 ? -7.961 5.488 20.266 1 85.62 3 TRP B N 1
ATOM 1454 C CA . TRP B 1 3 ? -9.383 5.734 20.078 1 85.62 3 TRP B CA 1
ATOM 1455 C C . TRP B 1 3 ? -10.219 4.785 20.938 1 85.62 3 TRP B C 1
ATOM 1457 O O . TRP B 1 3 ? -9.844 3.629 21.141 1 85.62 3 TRP B O 1
ATOM 1467 N N . GLN B 1 4 ? -11.305 5.285 21.453 1 87.56 4 GLN B N 1
ATOM 1468 C CA . GLN B 1 4 ? -12.258 4.43 22.156 1 87.56 4 GLN B CA 1
ATOM 1469 C C . GLN B 1 4 ? -13.32 3.895 21.203 1 87.56 4 GLN B C 1
ATOM 1471 O O . GLN B 1 4 ? -13.906 4.66 20.438 1 87.56 4 GLN B O 1
ATOM 1476 N N . VAL B 1 5 ? -13.523 2.615 21.219 1 90.62 5 VAL B N 1
ATOM 1477 C CA . VAL B 1 5 ? -14.547 1.974 20.391 1 90.62 5 VAL B CA 1
ATOM 1478 C C . VAL B 1 5 ? -15.742 1.599 21.266 1 90.62 5 VAL B C 1
ATOM 1480 O O . VAL B 1 5 ? -15.602 0.889 22.266 1 90.62 5 VAL B O 1
ATOM 1483 N N . PHE B 1 6 ? -16.891 2.02 20.891 1 94.94 6 PHE B N 1
ATOM 1484 C CA . PHE B 1 6 ? -18.094 1.826 21.688 1 94.94 6 PHE B CA 1
ATOM 1485 C C . PHE B 1 6 ? -18.938 0.694 21.125 1 94.94 6 PHE B C 1
ATOM 1487 O O . PHE B 1 6 ? -19.766 0.114 21.828 1 94.94 6 PHE B O 1
ATOM 1494 N N . GLY B 1 7 ? -18.812 0.444 19.828 1 95.38 7 GLY B N 1
ATOM 1495 C CA . GLY B 1 7 ? -19.578 -0.58 19.141 1 95.38 7 GLY B CA 1
ATOM 1496 C C . GLY B 1 7 ? -19.266 -0.659 17.656 1 95.38 7 GLY B C 1
ATOM 1497 O O . GLY B 1 7 ? -18.562 0.195 17.125 1 95.38 7 GLY B O 1
ATOM 1498 N N . ARG B 1 8 ? -19.719 -1.708 17.125 1 97.06 8 ARG B N 1
ATOM 1499 C CA . ARG B 1 8 ? -19.562 -1.918 15.688 1 97.06 8 ARG B CA 1
ATOM 1500 C C . ARG B 1 8 ? -20.781 -2.604 15.086 1 97.06 8 ARG B C 1
ATOM 1502 O O . ARG B 1 8 ? -21.453 -3.379 15.766 1 97.06 8 ARG B O 1
ATOM 1509 N N . ARG B 1 9 ? -21.031 -2.262 13.836 1 97.44 9 ARG B N 1
ATOM 1510 C CA . ARG B 1 9 ? -22.078 -2.959 13.094 1 97.44 9 ARG B CA 1
ATOM 1511 C C . ARG B 1 9 ? -21.641 -3.27 11.672 1 97.44 9 ARG B C 1
ATOM 1513 O O . ARG B 1 9 ? -21.047 -2.414 11 1 97.44 9 ARG B O 1
ATOM 1520 N N . ARG B 1 10 ? -21.953 -4.477 11.227 1 98 10 ARG B N 1
ATOM 1521 C CA . ARG B 1 10 ? -21.609 -4.898 9.875 1 98 10 ARG B CA 1
ATOM 1522 C C . ARG B 1 10 ? -22.641 -4.391 8.867 1 98 10 ARG B C 1
ATOM 1524 O O . ARG B 1 10 ? -23.844 -4.641 9.016 1 98 10 ARG B O 1
ATOM 1531 N N . VAL B 1 11 ? -22.156 -3.754 7.855 1 97.56 11 VAL B N 1
ATOM 1532 C CA . VAL B 1 11 ? -23.031 -3.209 6.828 1 97.56 11 VAL B CA 1
ATOM 1533 C C . VAL B 1 11 ? -23.078 -4.152 5.625 1 97.56 11 VAL B C 1
ATOM 1535 O O . VAL B 1 11 ? -24.078 -4.223 4.918 1 97.56 11 VAL B O 1
ATOM 1538 N N . TYR B 1 12 ? -22.016 -4.805 5.395 1 98.19 12 TYR B N 1
ATOM 1539 C CA . TYR B 1 12 ? -21.891 -5.777 4.312 1 98.19 12 TYR B CA 1
ATOM 1540 C C . TYR B 1 12 ? -20.859 -6.852 4.66 1 98.19 12 TYR B C 1
ATOM 1542 O O . TYR B 1 12 ? -19.859 -6.566 5.312 1 98.19 12 TYR B O 1
ATOM 1550 N N . GLY B 1 13 ? -21.188 -8.117 4.223 1 97.81 13 GLY B N 1
ATOM 1551 C CA . GLY B 1 13 ? -20.234 -9.195 4.461 1 97.81 13 GLY B CA 1
ATOM 1552 C C . GLY B 1 13 ? -20.172 -10.188 3.316 1 97.81 13 GLY B C 1
ATOM 1553 O O . GLY B 1 13 ? -21.203 -10.539 2.725 1 97.81 13 GLY B O 1
ATOM 1554 N N . SER B 1 14 ? -19 -10.578 2.936 1 97.19 14 SER B N 1
ATOM 1555 C CA . SER B 1 14 ? -18.719 -11.641 1.976 1 97.19 14 SER B CA 1
ATOM 1556 C C . SER B 1 14 ? -17.422 -12.352 2.295 1 97.19 14 SER B C 1
ATOM 1558 O O . SER B 1 14 ? -16.734 -12.008 3.26 1 97.19 14 SER B O 1
ATOM 1560 N N . GLU B 1 15 ? -17.094 -13.359 1.549 1 95.12 15 GLU B N 1
ATOM 1561 C CA . GLU B 1 15 ? -15.844 -14.078 1.731 1 95.12 15 GLU B CA 1
ATOM 1562 C C . GLU B 1 15 ? -14.656 -13.242 1.257 1 95.12 15 GLU B C 1
ATOM 1564 O O . GLU B 1 15 ? -13.508 -13.562 1.55 1 95.12 15 GLU B O 1
ATOM 1569 N N . TRP B 1 16 ? -14.938 -12.141 0.604 1 95.12 16 TRP B N 1
ATOM 1570 C CA . TRP B 1 16 ? -13.875 -11.359 -0.011 1 95.12 16 TRP B CA 1
ATOM 1571 C C . TRP B 1 16 ? -13.641 -10.055 0.746 1 95.12 16 TRP B C 1
ATOM 1573 O O . TRP B 1 16 ? -12.516 -9.57 0.838 1 95.12 16 TRP B O 1
ATOM 1583 N N . VAL B 1 17 ? -14.727 -9.453 1.305 1 98.06 17 VAL B N 1
ATOM 1584 C CA . VAL B 1 17 ? -14.625 -8.164 1.994 1 98.06 17 VAL B CA 1
ATOM 1585 C C . VAL B 1 17 ? -15.828 -7.977 2.91 1 98.06 17 VAL B C 1
ATOM 1587 O O . VAL B 1 17 ? -16.938 -8.398 2.582 1 98.06 17 VAL B O 1
ATOM 1590 N N . GLU B 1 18 ? -15.539 -7.371 4.023 1 98.69 18 GLU B N 1
ATOM 1591 C CA . GLU B 1 18 ? -16.578 -6.883 4.918 1 98.69 18 GLU B CA 1
ATOM 1592 C C . GLU B 1 18 ? -16.484 -5.371 5.102 1 98.69 18 GLU B C 1
ATOM 1594 O O . GLU B 1 18 ? -15.391 -4.816 5.152 1 98.69 18 GLU B O 1
ATOM 1599 N N . LEU B 1 19 ? -17.625 -4.754 5.215 1 98.75 19 LEU B N 1
ATOM 1600 C CA . LEU B 1 19 ? -17.719 -3.334 5.527 1 98.75 19 LEU B CA 1
ATOM 1601 C C . LEU B 1 19 ? -18.438 -3.115 6.852 1 98.75 19 LEU B C 1
ATOM 1603 O O . LEU B 1 19 ? -19.547 -3.607 7.043 1 98.75 19 LEU B O 1
ATOM 1607 N N . TRP B 1 20 ? -17.812 -2.404 7.73 1 98.56 20 TRP B N 1
ATOM 1608 C CA . TRP B 1 20 ? -18.328 -2.146 9.07 1 98.56 20 TRP B CA 1
ATOM 1609 C C . TRP B 1 20 ? -18.406 -0.648 9.344 1 98.56 20 TRP B C 1
ATOM 1611 O O . TRP B 1 20 ? -17.672 0.14 8.734 1 98.56 20 TRP B O 1
ATOM 1621 N N . LEU B 1 21 ? -19.281 -0.264 10.203 1 98.31 21 LEU B N 1
ATOM 1622 C CA . LEU B 1 21 ? -19.312 1.047 10.844 1 98.31 21 LEU B CA 1
ATOM 1623 C C . LEU B 1 21 ? -18.984 0.934 12.328 1 98.31 21 LEU B C 1
ATOM 1625 O O . LEU B 1 21 ? -19.75 0.332 13.086 1 98.31 21 LEU B O 1
ATOM 1629 N N . ASP B 1 22 ? -17.859 1.455 12.656 1 97.81 22 ASP B N 1
ATOM 1630 C CA . ASP B 1 22 ? -17.422 1.446 14.047 1 97.81 22 ASP B CA 1
ATOM 1631 C C . ASP B 1 22 ? -17.734 2.775 14.727 1 97.81 22 ASP B C 1
ATOM 1633 O O . ASP B 1 22 ? -17.359 3.84 14.227 1 97.81 22 ASP B O 1
ATOM 1637 N N . ASP B 1 23 ? -18.406 2.652 15.828 1 97.38 23 ASP B N 1
ATOM 1638 C CA . ASP B 1 23 ? -18.672 3.809 16.672 1 97.38 23 ASP B CA 1
ATOM 1639 C C . ASP B 1 23 ? -17.453 4.156 17.531 1 97.38 23 ASP B C 1
ATOM 1641 O O . ASP B 1 23 ? -17.156 3.455 18.5 1 97.38 23 ASP B O 1
ATOM 1645 N N . VAL B 1 24 ? -16.75 5.258 17.141 1 95.5 24 VAL B N 1
ATOM 1646 C CA . VAL B 1 24 ? -15.477 5.562 17.797 1 95.5 24 VAL B CA 1
ATOM 1647 C C . VAL B 1 24 ? -15.469 7.02 18.25 1 95.5 24 VAL B C 1
ATOM 1649 O O . VAL B 1 24 ? -16.156 7.859 17.672 1 95.5 24 VAL B O 1
ATOM 1652 N N . GLU B 1 25 ? -14.797 7.203 19.297 1 92.38 25 GLU B N 1
ATOM 1653 C CA . GLU B 1 25 ? -14.461 8.562 19.719 1 92.38 25 GLU B CA 1
ATOM 1654 C C . GLU B 1 25 ? -13.055 8.945 19.266 1 92.38 25 GLU B C 1
ATOM 1656 O O . GLU B 1 25 ? -12.078 8.266 19.625 1 92.38 25 GLU B O 1
ATOM 1661 N N . ILE B 1 26 ? -12.977 9.961 18.484 1 84.88 26 ILE B N 1
ATOM 1662 C CA . ILE B 1 26 ? -11.688 10.477 18.016 1 84.88 26 ILE B CA 1
ATOM 1663 C C . ILE B 1 26 ? -11.289 11.688 18.859 1 84.88 26 ILE B C 1
ATOM 1665 O O . ILE B 1 26 ? -12 12.688 18.906 1 84.88 26 ILE B O 1
ATOM 1669 N N . PRO B 1 27 ? -10.219 11.523 19.453 1 78.38 27 PRO B N 1
ATOM 1670 C CA . PRO B 1 27 ? -9.781 12.672 20.25 1 78.38 27 PRO B CA 1
ATOM 1671 C C . PRO B 1 27 ? -9.734 13.969 19.438 1 78.38 27 PRO B C 1
ATOM 1673 O O . PRO B 1 27 ? -9.133 14.008 18.359 1 78.38 27 PRO B O 1
ATOM 1676 N N . GLY B 1 28 ? -10.367 14.992 19.938 1 75.5 28 GLY B N 1
ATOM 1677 C CA . GLY B 1 28 ? -10.367 16.281 19.281 1 75.5 28 GLY B CA 1
ATOM 1678 C C . GLY B 1 28 ? -11.461 16.438 18.25 1 75.5 28 GLY B C 1
ATOM 1679 O O . GLY B 1 28 ? -11.75 17.547 17.797 1 75.5 28 GLY B O 1
ATOM 1680 N N . VAL B 1 29 ? -11.992 15.438 17.828 1 80.5 29 VAL B N 1
ATOM 1681 C CA . VAL B 1 29 ? -13.023 15.484 16.797 1 80.5 29 VAL B CA 1
ATOM 1682 C C . VAL B 1 29 ? -14.383 15.141 17.406 1 80.5 29 VAL B C 1
ATOM 1684 O O . VAL B 1 29 ? -15.352 15.891 17.25 1 80.5 29 VAL B O 1
ATOM 1687 N N . GLY B 1 30 ? -14.406 14.07 18.203 1 87.62 30 GLY B N 1
ATOM 1688 C CA . GLY B 1 30 ? -15.656 13.602 18.781 1 87.62 30 GLY B CA 1
ATOM 1689 C C . GLY B 1 30 ? -16.031 12.195 18.328 1 87.62 30 GLY B C 1
ATOM 1690 O O . GLY B 1 30 ? -15.172 11.438 17.875 1 87.62 30 GLY B O 1
ATOM 1691 N N . ARG B 1 31 ? -17.312 11.898 18.656 1 92.44 31 ARG B N 1
ATOM 1692 C CA . ARG B 1 31 ? -17.812 10.562 18.344 1 92.44 31 ARG B CA 1
ATOM 1693 C C . ARG B 1 31 ? -18.312 10.477 16.906 1 92.44 31 ARG B C 1
ATOM 1695 O O . ARG B 1 31 ? -19.047 11.344 16.453 1 92.44 31 ARG B O 1
ATOM 1702 N N . VAL B 1 32 ? -17.766 9.492 16.188 1 93.69 32 VAL B N 1
ATOM 1703 C CA . VAL B 1 32 ? -18.156 9.344 14.797 1 93.69 32 VAL B CA 1
ATOM 1704 C C . VAL B 1 32 ? -18.359 7.863 14.477 1 93.69 32 VAL B C 1
ATOM 1706 O O . VAL B 1 32 ? -17.906 6.992 15.227 1 93.69 32 VAL B O 1
ATOM 1709 N N . GLU B 1 33 ? -19.156 7.645 13.422 1 96.12 33 GLU B N 1
ATOM 1710 C CA . GLU B 1 33 ? -19.172 6.316 12.812 1 96.12 33 GLU B CA 1
ATOM 1711 C C . GLU B 1 33 ? -18.094 6.191 11.742 1 96.12 33 GLU B C 1
ATOM 1713 O O . GLU B 1 33 ? -18.188 6.809 10.68 1 96.12 33 GLU B O 1
ATOM 1718 N N . HIS B 1 34 ? -17.125 5.402 12.086 1 96.75 34 HIS B N 1
ATOM 1719 C CA . HIS B 1 34 ? -15.977 5.223 11.203 1 96.75 34 HIS B CA 1
ATOM 1720 C C . HIS B 1 34 ? -16.156 3.992 10.312 1 96.75 34 HIS B C 1
ATOM 1722 O O . HIS B 1 34 ? -16.438 2.902 10.812 1 96.75 34 HIS B O 1
ATOM 1728 N N . HIS B 1 35 ? -16.062 4.207 9 1 98.19 35 HIS B N 1
ATOM 1729 C CA . HIS B 1 35 ? -16.078 3.072 8.078 1 98.19 35 HIS B CA 1
ATOM 1730 C C . HIS B 1 35 ? -14.828 2.219 8.242 1 98.19 35 HIS B C 1
ATOM 1732 O O . HIS B 1 35 ? -13.719 2.746 8.273 1 98.19 35 HIS B O 1
ATOM 1738 N N . VAL B 1 36 ? -15.008 0.906 8.336 1 98.5 36 VAL B N 1
ATOM 1739 C CA . VAL B 1 36 ? -13.898 -0.036 8.445 1 98.5 36 VAL B CA 1
ATOM 1740 C C . VAL B 1 36 ? -14.086 -1.169 7.438 1 98.5 36 VAL B C 1
ATOM 1742 O O . VAL B 1 36 ? -15.117 -1.841 7.43 1 98.5 36 VAL B O 1
ATOM 1745 N N . LEU B 1 37 ? -13.117 -1.306 6.594 1 98.69 37 LEU B N 1
ATOM 1746 C CA . LEU B 1 37 ? -13.039 -2.439 5.68 1 98.69 37 LEU B CA 1
ATOM 1747 C C . LEU B 1 37 ? -12.227 -3.576 6.281 1 98.69 37 LEU B C 1
ATOM 1749 O O . LEU B 1 37 ? -11.062 -3.385 6.645 1 98.69 37 LEU B O 1
ATOM 1753 N N . ARG B 1 38 ? -12.789 -4.73 6.406 1 98.44 38 ARG B N 1
ATOM 1754 C CA . ARG B 1 38 ? -12.078 -5.914 6.871 1 98.44 38 ARG B CA 1
ATOM 1755 C C . ARG B 1 38 ? -11.914 -6.934 5.746 1 98.44 38 ARG B C 1
ATOM 1757 O O . ARG B 1 38 ? -12.875 -7.262 5.055 1 98.44 38 ARG B O 1
ATOM 1764 N N . MET B 1 39 ? -10.734 -7.371 5.57 1 98.06 39 MET B N 1
ATOM 1765 C CA . MET B 1 39 ? -10.406 -8.367 4.555 1 98.06 39 MET B CA 1
ATOM 1766 C C . MET B 1 39 ? -10.266 -9.75 5.18 1 98.06 39 MET B C 1
ATOM 1768 O O . MET B 1 39 ? -9.328 -10 5.945 1 98.06 39 MET B O 1
ATOM 1772 N N . PRO B 1 40 ? -11.133 -10.688 4.809 1 97.12 40 PRO B N 1
ATOM 1773 C CA . PRO B 1 40 ? -11.094 -12.016 5.426 1 97.12 40 PRO B CA 1
ATOM 1774 C C . PRO B 1 40 ? -9.781 -12.75 5.156 1 97.12 40 PRO B C 1
ATOM 1776 O O . PRO B 1 40 ? -9.414 -13.648 5.918 1 97.12 40 PRO B O 1
ATOM 1779 N N . ARG B 1 41 ? -9.117 -12.383 4.066 1 97.25 41 ARG B N 1
ATOM 1780 C CA . ARG B 1 41 ? -7.863 -13.031 3.701 1 97.25 41 ARG B CA 1
ATOM 1781 C C . ARG B 1 41 ? -6.73 -12.016 3.596 1 97.25 41 ARG B C 1
ATOM 1783 O O . ARG B 1 41 ? -6.934 -10.898 3.117 1 97.25 41 ARG B O 1
ATOM 1790 N N . ALA B 1 42 ? -5.562 -12.414 4.098 1 98.06 42 ALA B N 1
ATOM 1791 C CA . ALA B 1 42 ? -4.359 -11.633 3.822 1 98.06 42 ALA B CA 1
ATOM 1792 C C . ALA B 1 42 ? -3.879 -11.859 2.391 1 98.06 42 ALA B C 1
ATOM 1794 O O . ALA B 1 42 ? -4.359 -12.766 1.702 1 98.06 42 ALA B O 1
ATOM 1795 N N . CYS B 1 43 ? -3.031 -10.961 1.992 1 98.25 43 CYS B N 1
ATOM 1796 C CA . CYS B 1 43 ? -2.385 -11.094 0.691 1 98.25 43 CYS B CA 1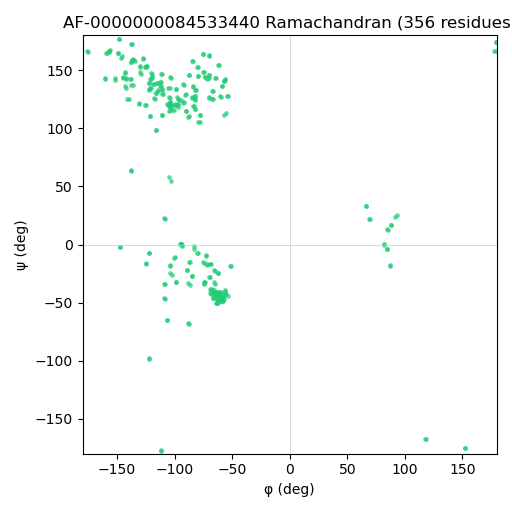
ATOM 1797 C C . CYS B 1 43 ? -0.9 -11.398 0.849 1 98.25 43 CYS B C 1
ATOM 1799 O O . CYS B 1 43 ? -0.282 -11 1.838 1 98.25 43 CYS B O 1
ATOM 1801 N N . ALA B 1 44 ? -0.399 -12.156 -0.081 1 98.81 44 ALA B N 1
ATOM 1802 C CA . ALA B 1 44 ? 1.036 -12.414 -0.151 1 98.81 44 ALA B CA 1
ATOM 1803 C C . ALA B 1 44 ? 1.612 -11.961 -1.488 1 98.81 44 ALA B C 1
ATOM 1805 O O . ALA B 1 44 ? 0.956 -12.078 -2.525 1 98.81 44 ALA B O 1
ATOM 1806 N N . THR B 1 45 ? 2.787 -11.438 -1.469 1 98.81 45 THR B N 1
ATOM 1807 C CA . THR B 1 45 ? 3.531 -11.008 -2.648 1 98.81 45 THR B CA 1
ATOM 1808 C C . THR B 1 45 ? 4.988 -11.461 -2.561 1 98.81 45 THR B C 1
ATOM 1810 O O . THR B 1 45 ? 5.469 -11.82 -1.482 1 98.81 45 THR B O 1
ATOM 1813 N N . ALA B 1 46 ? 5.676 -11.516 -3.693 1 98.88 46 ALA B N 1
ATOM 1814 C CA . ALA B 1 46 ? 7.043 -12.023 -3.652 1 98.88 46 ALA B CA 1
ATOM 1815 C C . ALA B 1 46 ? 7.953 -11.227 -4.586 1 98.88 46 ALA B C 1
ATOM 1817 O O . ALA B 1 46 ? 7.645 -11.055 -5.766 1 98.88 46 ALA B O 1
ATOM 1818 N N . VAL B 1 47 ? 8.992 -10.742 -4.031 1 98.94 47 VAL B N 1
ATOM 1819 C CA . VAL B 1 47 ? 10.156 -10.375 -4.832 1 98.94 47 VAL B CA 1
ATOM 1820 C C . VAL B 1 47 ? 10.938 -11.633 -5.211 1 98.94 47 VAL B C 1
ATOM 1822 O O . VAL B 1 47 ? 11.523 -12.28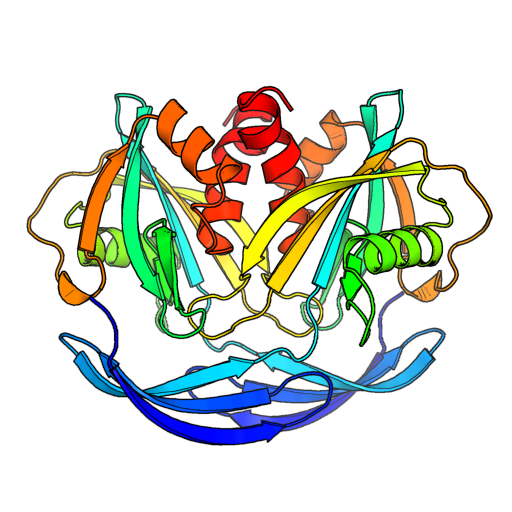9 -4.348 1 98.94 47 VAL B O 1
ATOM 1825 N N . VAL B 1 48 ? 10.938 -11.977 -6.465 1 98.94 48 VAL B N 1
ATOM 1826 C CA . VAL B 1 48 ? 11.609 -13.18 -6.957 1 98.94 48 VAL B CA 1
ATOM 1827 C C . VAL B 1 48 ? 12.883 -12.789 -7.703 1 98.94 48 VAL B C 1
ATOM 1829 O O . VAL B 1 48 ? 12.836 -12.039 -8.68 1 98.94 48 VAL B O 1
ATOM 1832 N N . THR B 1 49 ? 14.023 -13.273 -7.242 1 98.94 49 THR B N 1
ATOM 1833 C CA . THR B 1 49 ? 15.289 -12.945 -7.891 1 98.94 49 THR B CA 1
ATOM 1834 C C . THR B 1 49 ? 16.047 -14.219 -8.266 1 98.94 49 THR B C 1
ATOM 1836 O O . THR B 1 49 ? 15.789 -15.281 -7.699 1 98.94 49 THR B O 1
ATOM 1839 N N . ASP B 1 50 ? 16.859 -14.117 -9.281 1 98.75 50 ASP B N 1
ATOM 1840 C CA . ASP B 1 50 ? 17.688 -15.258 -9.648 1 98.75 50 ASP B CA 1
ATOM 1841 C C . ASP B 1 50 ? 19.172 -14.961 -9.375 1 98.75 50 ASP B C 1
ATOM 1843 O O . ASP B 1 50 ? 19.5 -13.922 -8.797 1 98.75 50 ASP B O 1
ATOM 1847 N N . GLU B 1 51 ? 20.031 -15.852 -9.711 1 97.81 51 GLU B N 1
ATOM 1848 C CA . GLU B 1 51 ? 21.453 -15.789 -9.391 1 97.81 51 GLU B CA 1
ATOM 1849 C C . GLU B 1 51 ? 22.156 -14.672 -10.164 1 97.81 51 GLU B C 1
ATOM 1851 O O . GLU B 1 51 ? 23.25 -14.25 -9.812 1 97.81 51 GLU B O 1
ATOM 1856 N N . ARG B 1 52 ? 21.531 -14.164 -11.227 1 97.88 52 ARG B N 1
ATOM 1857 C CA . ARG B 1 52 ? 22.109 -13.102 -12.039 1 97.88 52 ARG B CA 1
ATOM 1858 C C . ARG B 1 52 ? 21.625 -11.734 -11.578 1 97.88 52 ARG B C 1
ATOM 1860 O O . ARG B 1 52 ? 21.938 -10.719 -12.195 1 97.88 52 ARG B O 1
ATOM 1867 N N . GLY B 1 53 ? 20.797 -11.742 -10.555 1 97.88 53 GLY B N 1
ATOM 1868 C CA . GLY B 1 53 ? 20.312 -10.484 -10.031 1 97.88 53 GLY B CA 1
ATOM 1869 C C . GLY B 1 53 ? 19.078 -9.969 -10.773 1 97.88 53 GLY B C 1
ATOM 1870 O O . GLY B 1 53 ? 18.734 -8.789 -10.672 1 97.88 53 GLY B O 1
ATOM 1871 N N . ARG B 1 54 ? 18.5 -10.883 -11.602 1 98.88 54 ARG B N 1
ATOM 1872 C CA . ARG B 1 54 ? 17.281 -10.469 -12.305 1 98.88 54 ARG B CA 1
ATOM 1873 C C . ARG B 1 54 ? 16.047 -10.68 -11.438 1 98.88 54 ARG B C 1
ATOM 1875 O O . ARG B 1 54 ? 16.078 -11.453 -10.484 1 98.88 54 ARG B O 1
ATOM 1882 N N . PHE B 1 55 ? 15.008 -9.992 -11.727 1 98.94 55 PHE B N 1
ATOM 1883 C CA . PHE B 1 55 ? 13.727 -10.031 -11.031 1 98.94 55 PHE B CA 1
ATOM 1884 C C . PHE B 1 55 ? 12.648 -10.633 -11.93 1 98.94 55 PHE B C 1
ATOM 1886 O O . PHE B 1 55 ? 12.555 -10.289 -13.109 1 98.94 55 PHE B O 1
ATOM 1893 N N . LEU B 1 56 ? 11.836 -11.492 -11.398 1 98.88 56 LEU B N 1
ATOM 1894 C CA . LEU B 1 56 ? 10.719 -12.086 -12.125 1 98.88 56 LEU B CA 1
ATOM 1895 C C . LEU B 1 56 ? 9.461 -11.242 -11.961 1 98.88 56 LEU B C 1
ATOM 1897 O O . LEU B 1 56 ? 8.969 -11.055 -10.844 1 98.88 56 LEU B O 1
ATOM 1901 N N . LEU B 1 57 ? 8.961 -10.656 -13.031 1 98.62 57 LEU B N 1
ATOM 1902 C CA . LEU B 1 57 ? 7.746 -9.844 -13.016 1 98.62 57 LEU B CA 1
ATOM 1903 C C . LEU B 1 57 ? 6.754 -10.32 -14.07 1 98.62 57 LEU B C 1
ATOM 1905 O O . LEU B 1 57 ? 7.133 -11.023 -15.008 1 98.62 57 LEU B O 1
ATOM 1909 N N . LEU B 1 58 ? 5.531 -9.969 -13.883 1 96.56 58 LEU B N 1
ATOM 1910 C CA . LEU B 1 58 ? 4.484 -10.211 -14.875 1 96.56 58 LEU B CA 1
ATOM 1911 C C . LEU B 1 58 ? 3.85 -8.906 -15.328 1 96.56 58 LEU B C 1
ATOM 1913 O O . LEU B 1 58 ? 3.818 -7.93 -14.57 1 96.56 58 LEU B O 1
ATOM 1917 N N . TYR B 1 59 ? 3.42 -8.859 -16.594 1 96.38 59 TYR B N 1
ATOM 1918 C CA . TYR B 1 59 ? 2.713 -7.727 -17.188 1 96.38 59 TYR B CA 1
ATOM 1919 C C . TYR B 1 59 ? 1.227 -8.023 -17.328 1 96.38 59 TYR B C 1
ATOM 1921 O O . TYR B 1 59 ? 0.848 -9.008 -17.969 1 96.38 59 TYR B O 1
ATOM 1929 N N . ARG B 1 60 ? 0.377 -7.242 -16.703 1 93.94 60 ARG B N 1
ATOM 1930 C CA . ARG B 1 60 ? -1.046 -7.555 -16.781 1 93.94 60 ARG B CA 1
ATOM 1931 C C . ARG B 1 60 ? -1.89 -6.285 -16.719 1 93.94 60 ARG B C 1
ATOM 1933 O O . ARG B 1 60 ? -1.374 -5.207 -16.422 1 93.94 60 ARG B O 1
ATOM 1940 N N . HIS B 1 61 ? -3.15 -6.477 -17.109 1 93.56 61 HIS B N 1
ATOM 1941 C CA . HIS B 1 61 ? -4.148 -5.414 -17.062 1 93.56 61 HIS B CA 1
ATOM 1942 C C . HIS B 1 61 ? -5.02 -5.531 -15.805 1 93.56 61 HIS B C 1
ATOM 1944 O O . HIS B 1 61 ? -5.438 -6.629 -15.438 1 93.56 61 HIS B O 1
ATOM 1950 N N . ARG B 1 62 ? -5.227 -4.461 -15.156 1 94.06 62 ARG B N 1
ATOM 1951 C CA . ARG B 1 62 ? -6.164 -4.379 -14.039 1 94.06 62 ARG B CA 1
ATOM 1952 C C . ARG B 1 62 ? -7.441 -3.656 -14.453 1 94.06 62 ARG B C 1
ATOM 1954 O O . ARG B 1 62 ? -7.43 -2.445 -14.68 1 94.06 62 ARG B O 1
ATOM 1961 N N . PHE B 1 63 ? -8.492 -4.32 -14.445 1 93.25 63 PHE B N 1
ATOM 1962 C CA . PHE B 1 63 ? -9.734 -3.77 -14.984 1 93.25 63 PHE B CA 1
ATOM 1963 C C . PHE B 1 63 ? -10.258 -2.652 -14.086 1 93.25 63 PHE B C 1
ATOM 1965 O O . PHE B 1 63 ? -10.906 -1.72 -14.57 1 93.25 63 PHE B O 1
ATOM 1972 N N . ILE B 1 64 ? -9.961 -2.678 -12.812 1 96.38 64 ILE B N 1
ATOM 1973 C CA . ILE B 1 64 ? -10.484 -1.7 -11.867 1 96.38 64 ILE B CA 1
ATOM 1974 C C . ILE B 1 64 ? -9.875 -0.329 -12.156 1 96.38 64 ILE B C 1
ATOM 1976 O O . ILE B 1 64 ? -10.578 0.684 -12.141 1 96.38 64 ILE B O 1
ATOM 1980 N N . THR B 1 65 ? -8.633 -0.323 -12.406 1 95.75 65 THR B N 1
ATOM 1981 C CA . THR B 1 65 ? -7.949 0.943 -12.648 1 95.75 65 THR B CA 1
ATOM 1982 C C . THR B 1 65 ? -7.762 1.18 -14.148 1 95.75 65 THR B C 1
ATOM 1984 O O . THR B 1 65 ? -7.398 2.281 -14.562 1 95.75 65 THR B O 1
ATOM 1987 N N . GLY B 1 66 ? -8.016 0.167 -14.977 1 94.19 66 GLY B N 1
ATOM 1988 C CA . GLY B 1 66 ? -7.848 0.257 -16.422 1 94.19 66 GLY B CA 1
ATOM 1989 C C . GLY B 1 66 ? -6.395 0.363 -16.844 1 94.19 66 GLY B C 1
ATOM 1990 O O . GLY B 1 66 ? -6.098 0.827 -17.953 1 94.19 66 GLY B O 1
ATOM 1991 N N . ARG B 1 67 ? -5.492 -0.058 -16.031 1 94.56 67 ARG B N 1
ATOM 1992 C CA . ARG B 1 67 ? -4.078 0.175 -16.297 1 94.56 67 ARG B CA 1
ATOM 1993 C C . ARG B 1 67 ? -3.354 -1.133 -16.609 1 94.56 67 ARG B C 1
ATOM 1995 O O . ARG B 1 67 ? -3.639 -2.162 -15.992 1 94.56 67 ARG B O 1
ATOM 2002 N N . TRP B 1 68 ? -2.475 -1.034 -17.578 1 95.38 68 TRP B N 1
ATOM 2003 C CA . TRP B 1 68 ? -1.449 -2.057 -17.766 1 95.38 68 TRP B CA 1
ATOM 2004 C C . TRP B 1 68 ? -0.215 -1.74 -16.922 1 95.38 68 TRP B C 1
ATOM 2006 O O . TRP B 1 68 ? 0.132 -0.572 -16.734 1 95.38 68 TRP B O 1
ATOM 2016 N N . GLY B 1 69 ? 0.433 -2.727 -16.438 1 96.62 69 GLY B N 1
ATOM 2017 C CA . GLY B 1 69 ? 1.66 -2.486 -15.688 1 96.62 69 GLY B CA 1
ATOM 2018 C C . GLY B 1 69 ? 2.365 -3.764 -15.273 1 96.62 69 GLY B C 1
ATOM 2019 O O . GLY B 1 69 ? 1.822 -4.859 -15.43 1 96.62 69 GLY B O 1
ATOM 2020 N N . TRP B 1 70 ? 3.564 -3.611 -14.867 1 98.31 70 TRP B N 1
ATOM 2021 C CA . TRP B 1 70 ? 4.367 -4.715 -14.344 1 98.31 70 TRP B CA 1
ATOM 2022 C C . TRP B 1 70 ? 4.074 -4.953 -12.867 1 98.31 70 TRP B C 1
ATOM 2024 O O . TRP B 1 70 ? 3.936 -4 -12.094 1 98.31 70 TRP B O 1
ATOM 2034 N N . GLU B 1 71 ? 3.92 -6.203 -12.492 1 98.38 71 GLU B N 1
ATOM 2035 C CA . GLU B 1 71 ? 3.619 -6.578 -11.117 1 98.38 71 GLU B CA 1
ATOM 2036 C C . GLU B 1 71 ? 4.457 -7.773 -10.672 1 98.38 71 GLU B C 1
ATOM 2038 O O . GLU B 1 71 ? 4.977 -8.516 -11.5 1 98.38 71 GLU B O 1
ATOM 2043 N N . LEU B 1 72 ? 4.582 -7.891 -9.383 1 98.75 72 LEU B N 1
ATOM 2044 C CA . LEU B 1 72 ? 5.094 -9.109 -8.766 1 98.75 72 LEU B CA 1
ATOM 2045 C C . LEU B 1 72 ? 4.008 -10.172 -8.68 1 98.75 72 LEU B C 1
ATOM 2047 O O . LEU B 1 72 ? 2.818 -9.852 -8.656 1 98.75 72 LEU B O 1
ATOM 2051 N N . PRO B 1 73 ? 4.445 -11.453 -8.68 1 97.81 73 PRO B N 1
ATOM 2052 C CA . PRO B 1 73 ? 3.438 -12.453 -8.32 1 97.81 73 PRO B CA 1
ATOM 2053 C C . PRO B 1 73 ? 2.82 -12.188 -6.945 1 97.81 73 PRO B C 1
ATOM 2055 O O . PRO B 1 73 ? 3.516 -11.758 -6.023 1 97.81 73 PRO B O 1
ATOM 2058 N N . ALA B 1 74 ? 1.595 -12.406 -6.848 1 97.69 74 ALA B N 1
ATOM 2059 C CA . ALA B 1 74 ? 0.854 -12.156 -5.617 1 97.69 74 ALA B CA 1
ATOM 2060 C C . ALA B 1 74 ? -0.446 -12.953 -5.582 1 97.69 74 ALA B C 1
ATOM 2062 O O . ALA B 1 74 ? -0.884 -13.477 -6.609 1 97.69 74 ALA B O 1
ATOM 2063 N N . GLY B 1 75 ? -1.033 -13.055 -4.414 1 96.5 75 GLY B N 1
ATOM 2064 C CA . GLY B 1 75 ? -2.328 -13.703 -4.285 1 96.5 75 GLY B CA 1
ATOM 2065 C C . GLY B 1 75 ? -2.834 -13.742 -2.854 1 96.5 75 GLY B C 1
ATOM 2066 O O . GLY B 1 75 ? -2.113 -13.375 -1.925 1 96.5 75 GLY B O 1
ATOM 2067 N N . TRP B 1 76 ? -4.016 -14.195 -2.738 1 96.19 76 TRP B N 1
ATOM 2068 C CA . TRP B 1 76 ? -4.633 -14.312 -1.424 1 96.19 76 TRP B CA 1
ATOM 2069 C C . TRP B 1 76 ? -4.145 -15.562 -0.7 1 96.19 76 TRP B C 1
ATOM 2071 O O . TRP B 1 76 ? -3.902 -16.594 -1.327 1 96.19 76 TRP B O 1
ATOM 2081 N N . VAL B 1 77 ? -4.039 -15.367 0.597 1 98 77 VAL B N 1
ATOM 2082 C CA . VAL B 1 77 ? -3.76 -16.516 1.456 1 98 77 VAL B CA 1
ATOM 2083 C C . VAL B 1 77 ? -5.055 -17.266 1.745 1 98 77 VAL B C 1
ATOM 2085 O O . VAL B 1 77 ? -5.973 -16.719 2.363 1 98 77 VAL B O 1
ATOM 2088 N N . GLU B 1 78 ? -5.176 -18.469 1.336 1 96.5 78 GLU B N 1
ATOM 2089 C CA . GLU B 1 78 ? -6.387 -19.266 1.541 1 96.5 78 GLU B CA 1
ATOM 2090 C C . GLU B 1 78 ? -6.555 -19.641 3.01 1 96.5 78 GLU B C 1
ATOM 2092 O O . GLU B 1 78 ? -5.598 -19.594 3.787 1 96.5 78 GLU B O 1
ATOM 2097 N N . ALA B 1 79 ? -7.75 -20.031 3.33 1 94.06 79 ALA B N 1
ATOM 2098 C CA . ALA B 1 79 ? -8.039 -20.422 4.703 1 94.06 79 ALA B CA 1
ATOM 2099 C C . ALA B 1 79 ? -7.172 -21.609 5.125 1 94.06 79 ALA B C 1
ATOM 2101 O O . ALA B 1 79 ? -7.086 -22.609 4.41 1 94.06 79 ALA B O 1
ATOM 2102 N N . GLY B 1 80 ? -6.488 -21.453 6.266 1 95.19 80 GLY B N 1
ATOM 2103 C CA . GLY B 1 80 ? -5.672 -22.531 6.793 1 95.19 80 GLY B CA 1
ATOM 2104 C C . GLY B 1 80 ? -4.285 -22.578 6.18 1 95.19 80 GLY B C 1
ATOM 2105 O O . GLY B 1 80 ? -3.457 -23.406 6.578 1 95.19 80 GLY B O 1
ATOM 2106 N N . GLU B 1 81 ? -4.062 -21.719 5.242 1 97 81 GLU B N 1
ATOM 2107 C CA . GLU B 1 81 ? -2.785 -21.688 4.539 1 97 81 GLU B CA 1
ATOM 2108 C C . GLU B 1 81 ? -1.81 -20.719 5.199 1 97 81 GLU B C 1
ATOM 2110 O O . GLU B 1 81 ? -2.205 -19.641 5.648 1 97 81 GLU B O 1
ATOM 2115 N N . GLU B 1 82 ? -0.519 -21.141 5.324 1 98.25 82 GLU B N 1
ATOM 2116 C CA . GLU B 1 82 ? 0.517 -20.188 5.727 1 98.25 82 GLU B CA 1
ATOM 2117 C C . GLU B 1 82 ? 0.864 -19.234 4.582 1 98.25 82 GLU B C 1
ATOM 2119 O O . GLU B 1 82 ? 0.92 -19.641 3.422 1 98.25 82 GLU B O 1
ATOM 2124 N N . PRO B 1 83 ? 1.151 -18.016 4.914 1 98.69 83 PRO B N 1
ATOM 2125 C CA . PRO B 1 83 ? 1.464 -17.031 3.865 1 98.69 83 PRO B CA 1
ATOM 2126 C C . PRO B 1 83 ? 2.621 -17.484 2.975 1 98.69 83 PRO B C 1
ATOM 2128 O O . PRO B 1 83 ? 2.582 -17.281 1.759 1 98.69 83 PRO B O 1
ATOM 2131 N N . ALA B 1 84 ? 3.627 -18.078 3.57 1 98.81 84 ALA B N 1
ATOM 2132 C CA . ALA B 1 84 ? 4.766 -18.562 2.791 1 98.81 84 ALA B CA 1
ATOM 2133 C C . ALA B 1 84 ? 4.336 -19.625 1.791 1 98.81 84 ALA B C 1
ATOM 2135 O O . ALA B 1 84 ? 4.797 -19.641 0.647 1 98.81 84 ALA B O 1
ATOM 2136 N N . ALA B 1 85 ? 3.482 -20.531 2.223 1 98.75 85 ALA B N 1
ATOM 2137 C CA . ALA B 1 85 ? 2.959 -21.562 1.33 1 98.75 85 ALA B CA 1
ATOM 2138 C C . ALA B 1 85 ? 2.098 -20.953 0.23 1 98.75 85 ALA B C 1
ATOM 2140 O O . ALA B 1 85 ? 2.152 -21.391 -0.924 1 98.75 85 ALA B O 1
ATOM 2141 N N . ALA B 1 86 ? 1.281 -19.984 0.619 1 98.69 86 ALA B N 1
ATOM 2142 C CA . ALA B 1 86 ? 0.414 -19.312 -0.338 1 98.69 86 ALA B CA 1
ATOM 2143 C C . ALA B 1 86 ? 1.229 -18.672 -1.463 1 98.69 86 ALA B C 1
ATOM 2145 O O . ALA B 1 86 ? 0.921 -18.859 -2.643 1 98.69 86 ALA B O 1
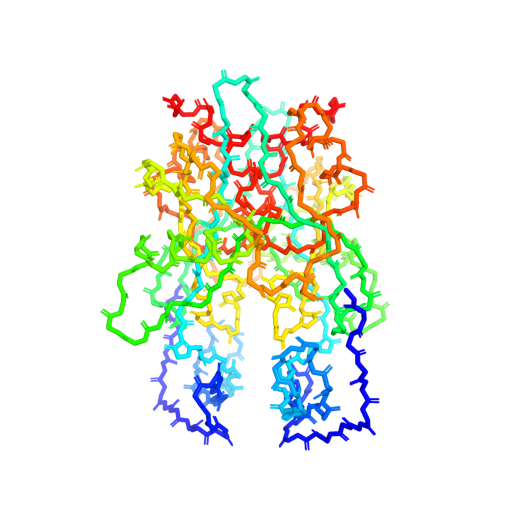ATOM 2146 N N . ILE B 1 87 ? 2.318 -17.984 -1.072 1 98.75 87 ILE B N 1
ATOM 2147 C CA . ILE B 1 87 ? 3.051 -17.25 -2.098 1 98.75 87 ILE B CA 1
ATOM 2148 C C . ILE B 1 87 ? 3.848 -18.219 -2.961 1 98.75 87 ILE B C 1
ATOM 2150 O O . ILE B 1 87 ? 4 -18.016 -4.168 1 98.75 87 ILE B O 1
ATOM 2154 N N . ALA B 1 88 ? 4.332 -19.312 -2.363 1 98.75 88 ALA B N 1
ATOM 2155 C CA . ALA B 1 88 ? 4.988 -20.344 -3.166 1 98.75 88 ALA B CA 1
ATOM 2156 C C . ALA B 1 88 ? 4.043 -20.891 -4.227 1 98.75 88 ALA B C 1
ATOM 2158 O O . ALA B 1 88 ? 4.426 -21.031 -5.391 1 98.75 88 ALA B O 1
ATOM 2159 N N . ARG B 1 89 ? 2.832 -21.172 -3.828 1 97.5 89 ARG B N 1
ATOM 2160 C CA . ARG B 1 89 ? 1.811 -21.656 -4.754 1 97.5 89 ARG B CA 1
ATOM 2161 C C . ARG B 1 89 ? 1.516 -20.625 -5.832 1 97.5 89 ARG B C 1
ATOM 2163 O O . ARG B 1 89 ? 1.493 -20.953 -7.02 1 97.5 89 ARG B O 1
ATOM 2170 N N . GLU B 1 90 ? 1.324 -19.375 -5.465 1 97.38 90 GLU B N 1
ATOM 2171 C CA . GLU B 1 90 ? 0.962 -18.297 -6.391 1 97.38 90 GLU B CA 1
ATOM 2172 C C . GLU B 1 90 ? 2.078 -18.047 -7.398 1 97.38 90 GLU B C 1
ATOM 2174 O O . GLU B 1 90 ? 1.812 -17.781 -8.57 1 97.38 90 GLU B O 1
ATOM 2179 N N . VAL B 1 91 ? 3.363 -18.047 -6.941 1 98.19 91 VAL B N 1
ATOM 2180 C CA . VAL B 1 91 ? 4.488 -17.828 -7.844 1 98.19 91 VAL B CA 1
ATOM 2181 C C . VAL B 1 91 ? 4.484 -18.906 -8.93 1 98.19 91 VAL B C 1
ATOM 2183 O O . VAL B 1 91 ? 4.578 -18.594 -10.117 1 98.19 91 VAL B O 1
ATOM 2186 N N . GLU B 1 92 ? 4.332 -20.109 -8.539 1 97.44 92 GLU B N 1
ATOM 2187 C CA . GLU B 1 92 ? 4.324 -21.203 -9.508 1 97.44 92 GLU B CA 1
ATOM 2188 C C . GLU B 1 92 ? 3.127 -21.094 -10.453 1 97.44 92 GLU B C 1
ATOM 2190 O O . GLU B 1 92 ? 3.275 -21.203 -11.664 1 97.44 92 GLU B O 1
ATOM 2195 N N . GLU B 1 93 ? 1.936 -20.844 -9.961 1 94.94 93 GLU B N 1
ATOM 2196 C CA . GLU B 1 93 ? 0.715 -20.766 -10.758 1 94.94 93 GLU B CA 1
ATOM 2197 C C . GLU B 1 93 ? 0.777 -19.609 -11.758 1 94.94 93 GLU B C 1
ATOM 2199 O O . GLU B 1 93 ? 0.347 -19.75 -12.898 1 94.94 93 GLU B O 1
ATOM 2204 N N . GLU B 1 94 ? 1.318 -18.469 -11.305 1 95.25 94 GLU B N 1
ATOM 2205 C CA . GLU B 1 94 ? 1.229 -17.266 -12.109 1 95.25 94 GLU B CA 1
ATOM 2206 C C . GLU B 1 94 ? 2.42 -17.141 -13.055 1 95.25 94 GLU B C 1
ATOM 2208 O O . GLU B 1 94 ? 2.359 -16.391 -14.039 1 95.25 94 GLU B O 1
ATOM 2213 N N . THR B 1 95 ? 3.549 -17.812 -12.75 1 96.62 95 THR B N 1
ATOM 2214 C CA . THR B 1 95 ? 4.754 -17.516 -13.523 1 96.62 95 THR B CA 1
ATOM 2215 C C . THR B 1 95 ? 5.32 -18.797 -14.141 1 96.62 95 THR B C 1
ATOM 2217 O O . THR B 1 95 ? 6.152 -18.734 -15.055 1 96.62 95 THR B O 1
ATOM 2220 N N . GLY B 1 96 ? 4.891 -19.953 -13.656 1 96.81 96 GLY B N 1
ATOM 2221 C CA . GLY B 1 96 ? 5.457 -21.219 -14.117 1 96.81 96 GLY B CA 1
ATOM 2222 C C . GLY B 1 96 ? 6.762 -21.562 -13.43 1 96.81 96 GLY B C 1
ATOM 2223 O O . GLY B 1 96 ? 7.363 -22.594 -13.719 1 96.81 96 GLY B O 1
ATOM 2224 N N . TRP B 1 97 ? 7.254 -20.75 -12.523 1 98.12 97 TRP B N 1
ATOM 2225 C CA . TRP B 1 97 ? 8.492 -20.969 -11.789 1 98.12 97 TRP B CA 1
ATOM 2226 C C . TRP B 1 97 ? 8.211 -21.453 -10.375 1 98.12 97 TRP B C 1
ATOM 2228 O O . TRP B 1 97 ? 7.531 -20.781 -9.602 1 98.12 97 TRP B O 1
ATOM 2238 N N . ARG B 1 98 ? 8.688 -22.625 -10.047 1 98.56 98 ARG B N 1
ATOM 2239 C CA . ARG B 1 98 ? 8.531 -23.188 -8.703 1 98.56 98 ARG B CA 1
ATOM 2240 C C . ARG B 1 98 ? 9.586 -22.641 -7.758 1 98.56 98 ARG B C 1
ATOM 2242 O O . ARG B 1 98 ? 10.789 -22.75 -8.016 1 98.56 98 ARG B O 1
ATOM 2249 N N . PRO B 1 99 ? 9.188 -22.047 -6.637 1 98.75 99 PRO B N 1
ATOM 2250 C CA . PRO B 1 99 ? 10.148 -21.438 -5.707 1 98.75 99 PRO B CA 1
ATOM 2251 C C . PRO B 1 99 ? 11.094 -22.469 -5.086 1 98.75 99 PRO B C 1
ATOM 2253 O O . PRO B 1 99 ? 10.68 -23.609 -4.805 1 98.75 99 PRO B O 1
ATOM 2256 N N . GLY B 1 100 ? 12.359 -22.094 -4.887 1 98.69 100 GLY B N 1
ATOM 2257 C CA . GLY B 1 100 ? 13.281 -22.828 -4.039 1 98.69 100 GLY B CA 1
ATOM 2258 C C . GLY B 1 100 ? 13.219 -22.406 -2.584 1 98.69 100 GLY B C 1
ATOM 2259 O O . GLY B 1 100 ? 12.75 -23.156 -1.729 1 98.69 100 GLY B O 1
ATOM 2260 N N . ARG B 1 101 ? 13.648 -21.234 -2.287 1 98.69 101 ARG B N 1
ATOM 2261 C CA . ARG B 1 101 ? 13.648 -20.641 -0.951 1 98.69 101 ARG B CA 1
ATOM 2262 C C . ARG B 1 101 ? 12.641 -19.5 -0.851 1 98.69 101 ARG B C 1
ATOM 2264 O O . ARG B 1 101 ? 12.547 -18.672 -1.757 1 98.69 101 ARG B O 1
ATOM 2271 N N . VAL B 1 102 ? 11.867 -19.5 0.181 1 98.88 102 VAL B N 1
ATOM 2272 C CA . VAL B 1 102 ? 10.891 -18.469 0.479 1 98.88 102 VAL B CA 1
ATOM 2273 C C . VAL B 1 102 ? 11.195 -17.844 1.837 1 98.88 102 VAL B C 1
ATOM 2275 O O . VAL B 1 102 ? 11.055 -18.484 2.875 1 98.88 102 VAL B O 1
ATOM 2278 N N . GLU B 1 103 ? 11.633 -16.609 1.859 1 98.69 103 GLU B N 1
ATOM 2279 C CA . GLU B 1 103 ? 12.055 -15.938 3.088 1 98.69 103 GLU B CA 1
ATOM 2280 C C . GLU B 1 103 ? 11.227 -14.68 3.34 1 98.69 103 GLU B C 1
ATOM 2282 O O . GLU B 1 103 ? 11.008 -13.875 2.428 1 98.69 103 GLU B O 1
ATOM 2287 N N . PRO B 1 104 ? 10.789 -14.5 4.535 1 98.56 104 PRO B N 1
ATOM 2288 C CA . PRO B 1 104 ? 10.031 -13.281 4.828 1 98.56 104 PRO B CA 1
ATOM 2289 C C . PRO B 1 104 ? 10.82 -12.008 4.547 1 98.56 104 PRO B C 1
ATOM 2291 O O . PRO B 1 104 ? 12.031 -11.961 4.801 1 98.56 104 PRO B O 1
ATOM 2294 N N . LEU B 1 105 ? 10.219 -11.07 3.957 1 98.31 105 LEU B N 1
ATOM 2295 C CA . LEU B 1 105 ? 10.828 -9.773 3.689 1 98.31 105 LEU B CA 1
ATOM 2296 C C . LEU B 1 105 ? 10.25 -8.703 4.613 1 98.31 105 LEU B C 1
ATOM 2298 O O . LEU B 1 105 ? 10.961 -8.188 5.48 1 98.31 105 LEU B O 1
ATOM 2302 N N . THR B 1 106 ? 8.93 -8.383 4.484 1 98.31 106 THR B N 1
ATOM 2303 C CA . THR B 1 106 ? 8.234 -7.402 5.316 1 98.31 106 THR B CA 1
ATOM 2304 C C . THR B 1 106 ? 6.734 -7.672 5.34 1 98.31 106 THR B C 1
ATOM 2306 O O . THR B 1 106 ? 6.238 -8.516 4.59 1 98.31 106 THR B O 1
ATOM 2309 N N . GLU B 1 107 ? 6.074 -7.051 6.219 1 98.5 107 GLU B N 1
ATOM 2310 C CA . GLU B 1 107 ? 4.621 -7.094 6.34 1 98.5 107 GLU B CA 1
ATOM 2311 C C . GLU B 1 107 ? 4.051 -5.715 6.645 1 98.5 107 GLU B C 1
ATOM 2313 O O . GLU B 1 107 ? 4.684 -4.914 7.34 1 98.5 107 GLU B O 1
ATOM 2318 N N . TYR B 1 108 ? 2.912 -5.387 6.094 1 98.5 108 TYR B N 1
ATOM 2319 C CA . TYR B 1 108 ? 2.287 -4.086 6.312 1 98.5 108 TYR B CA 1
ATOM 2320 C C . TYR B 1 108 ? 0.785 -4.156 6.062 1 98.5 108 TYR B C 1
ATOM 2322 O O . TYR B 1 108 ? 0.278 -5.16 5.559 1 98.5 108 TYR B O 1
ATOM 2330 N N . PHE B 1 109 ? 0.078 -3.141 6.492 1 98.62 109 PHE B N 1
ATOM 2331 C CA . PHE B 1 109 ? -1.334 -2.939 6.188 1 98.62 109 PHE B CA 1
ATOM 2332 C C . PHE B 1 109 ? -1.513 -1.86 5.125 1 98.62 109 PHE B C 1
ATOM 2334 O O . PHE B 1 109 ? -1.097 -0.716 5.32 1 98.62 109 PHE B O 1
ATOM 2341 N N . ALA B 1 110 ? -2.141 -2.146 4.012 1 97.94 110 ALA B N 1
ATOM 2342 C CA . ALA B 1 110 ? -2.074 -1.363 2.779 1 97.94 110 ALA B CA 1
ATOM 2343 C C . ALA B 1 110 ? -2.887 -0.078 2.904 1 97.94 110 ALA B C 1
ATOM 2345 O O . ALA B 1 110 ? -2.576 0.925 2.256 1 97.94 110 ALA B O 1
ATOM 2346 N N . LEU B 1 111 ? -3.984 -0.081 3.67 1 97.31 111 LEU B N 1
ATOM 2347 C CA . LEU B 1 111 ? -4.934 1.019 3.795 1 97.31 111 LEU B CA 1
ATOM 2348 C C . LEU B 1 111 ? -5.352 1.218 5.25 1 97.31 111 LEU B C 1
ATOM 2350 O O . LEU B 1 111 ? -6.535 1.139 5.578 1 97.31 111 LEU B O 1
ATOM 2354 N N . THR B 1 112 ? -4.391 1.564 6.039 1 96.25 112 THR B N 1
ATOM 2355 C CA . THR B 1 112 ? -4.52 1.482 7.488 1 96.25 112 THR B CA 1
ATOM 2356 C C . THR B 1 112 ? -5.582 2.453 7.996 1 96.25 112 THR B C 1
ATOM 2358 O O . THR B 1 112 ? -6.113 2.281 9.094 1 96.25 112 THR B O 1
ATOM 2361 N N . GLY B 1 113 ? -5.883 3.479 7.25 1 94.88 113 GLY B N 1
ATOM 2362 C CA . GLY B 1 113 ? -6.852 4.469 7.695 1 94.88 113 GLY B CA 1
ATOM 2363 C C . GLY B 1 113 ? -8.273 3.955 7.688 1 94.88 113 GLY B C 1
ATOM 2364 O O . GLY B 1 113 ? -9.156 4.531 8.336 1 94.88 113 GLY B O 1
ATOM 2365 N N . ILE B 1 114 ? -8.492 2.834 6.953 1 97.56 114 ILE B N 1
ATOM 2366 C CA . ILE B 1 114 ? -9.883 2.43 6.824 1 97.56 114 ILE B CA 1
ATOM 2367 C C . ILE B 1 114 ? -9.977 0.907 6.742 1 97.56 114 ILE B C 1
ATOM 2369 O O . ILE B 1 114 ? -11.07 0.346 6.695 1 97.56 114 ILE B O 1
ATOM 2373 N N . SER B 1 115 ? -8.812 0.192 6.75 1 98.38 115 SER B N 1
ATOM 2374 C CA . SER B 1 115 ? -8.867 -1.246 6.508 1 98.38 115 SER B CA 1
ATOM 2375 C C . SER B 1 115 ? -7.805 -1.982 7.316 1 98.38 115 SER B C 1
ATOM 2377 O O . SER B 1 115 ? -6.859 -1.368 7.816 1 98.38 115 SER B O 1
ATOM 2379 N N . ASP B 1 116 ? -8.016 -3.271 7.441 1 98.5 116 ASP B N 1
ATOM 2380 C CA . ASP B 1 116 ? -6.996 -4.145 8.016 1 98.5 116 ASP B CA 1
ATOM 2381 C C . ASP B 1 116 ? -6.379 -5.043 6.945 1 98.5 116 ASP B C 1
ATOM 2383 O O . ASP B 1 116 ? -5.883 -6.133 7.25 1 98.5 116 ASP B O 1
ATOM 2387 N N . ALA B 1 117 ? -6.453 -4.625 5.625 1 98.5 117 ALA B N 1
ATOM 2388 C CA . ALA B 1 117 ? -5.859 -5.387 4.531 1 98.5 117 ALA B CA 1
ATOM 2389 C C . ALA B 1 117 ? -4.363 -5.602 4.762 1 98.5 117 ALA B C 1
ATOM 2391 O O . ALA B 1 117 ? -3.568 -4.668 4.637 1 98.5 117 ALA B O 1
ATOM 2392 N N . ARG B 1 118 ? -4.039 -6.859 5.004 1 98.44 118 ARG B N 1
ATOM 2393 C CA . ARG B 1 118 ? -2.67 -7.195 5.383 1 98.44 118 ARG B CA 1
ATOM 2394 C C . ARG B 1 118 ? -1.92 -7.832 4.219 1 98.44 118 ARG B C 1
ATOM 2396 O 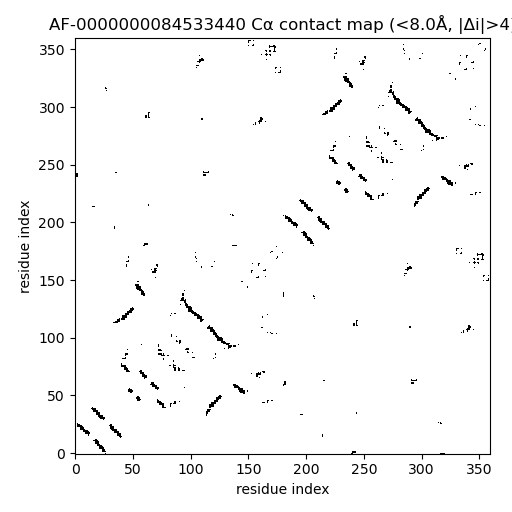O . ARG B 1 118 ? -2.453 -8.711 3.535 1 98.44 118 ARG B O 1
ATOM 2403 N N . PHE B 1 119 ? -0.654 -7.355 4.012 1 98.75 119 PHE B N 1
ATOM 2404 C CA . PHE B 1 119 ? 0.235 -7.91 2.998 1 98.75 119 PHE B CA 1
ATOM 2405 C C . PHE B 1 119 ? 1.463 -8.547 3.641 1 98.75 119 PHE B C 1
ATOM 2407 O O . PHE B 1 119 ? 2.096 -7.938 4.508 1 98.75 119 PHE B O 1
ATOM 2414 N N . HIS B 1 120 ? 1.737 -9.719 3.248 1 98.81 120 HIS B N 1
ATOM 2415 C CA . HIS B 1 120 ? 3.006 -10.383 3.525 1 98.81 120 HIS B CA 1
ATOM 2416 C C . HIS B 1 120 ? 3.891 -10.422 2.283 1 98.81 120 HIS B C 1
ATOM 2418 O O . HIS B 1 120 ? 3.514 -11 1.265 1 98.81 120 HIS B O 1
ATOM 2424 N N . ALA B 1 121 ? 5.031 -9.805 2.393 1 98.88 121 ALA B N 1
ATOM 2425 C CA . ALA B 1 121 ? 5.98 -9.859 1.284 1 98.88 121 ALA B CA 1
ATOM 2426 C C . ALA B 1 121 ? 7.121 -10.828 1.587 1 98.88 121 ALA B C 1
ATOM 2428 O O . ALA B 1 121 ? 7.621 -10.875 2.715 1 98.88 121 ALA B O 1
ATOM 2429 N N . PHE B 1 122 ? 7.566 -11.508 0.563 1 98.94 122 PHE B N 1
ATOM 2430 C CA . PHE B 1 122 ? 8.625 -12.5 0.688 1 98.94 122 PHE B CA 1
ATOM 2431 C C . PHE B 1 122 ? 9.711 -12.273 -0.361 1 98.94 122 PHE B C 1
ATOM 2433 O O . PHE B 1 122 ? 9.453 -11.656 -1.399 1 98.94 122 PHE B O 1
ATOM 2440 N N . HIS B 1 123 ? 10.875 -12.68 -0.073 1 98.94 123 HIS B N 1
ATOM 2441 C CA . HIS B 1 123 ? 11.938 -12.844 -1.055 1 98.94 123 HIS B CA 1
ATOM 2442 C C . HIS B 1 123 ? 12.078 -14.305 -1.465 1 98.94 123 HIS B C 1
ATOM 2444 O O . HIS B 1 123 ? 12.266 -15.18 -0.613 1 98.94 123 HIS B O 1
ATOM 2450 N N . VAL B 1 124 ? 11.914 -14.531 -2.676 1 98.94 124 VAL B N 1
ATOM 2451 C CA . VAL B 1 124 ? 11.93 -15.891 -3.201 1 98.94 124 VAL B CA 1
ATOM 2452 C C . VAL B 1 124 ? 13.125 -16.078 -4.125 1 98.94 124 VAL B C 1
ATOM 2454 O O . VAL B 1 124 ? 13.391 -15.242 -4.992 1 98.94 124 VAL B O 1
ATOM 2457 N N . THR B 1 125 ? 13.867 -17.156 -3.941 1 98.88 125 THR B N 1
ATOM 2458 C CA . THR B 1 125 ? 15.039 -17.469 -4.754 1 98.88 125 THR B CA 1
ATOM 2459 C C . THR B 1 125 ? 15.07 -18.953 -5.125 1 98.88 125 THR B C 1
ATOM 2461 O O . THR B 1 125 ? 14.234 -19.719 -4.66 1 98.88 125 THR B O 1
ATOM 2464 N N . GLY B 1 126 ? 16.062 -19.281 -6.023 1 98.69 126 GLY B N 1
ATOM 2465 C CA . GLY B 1 126 ? 16.312 -20.672 -6.383 1 98.69 126 GLY B CA 1
ATOM 2466 C C . GLY B 1 126 ? 15.156 -21.297 -7.152 1 98.69 126 GLY B C 1
ATOM 2467 O O . GLY B 1 126 ? 14.852 -22.469 -6.973 1 98.69 126 GLY B O 1
ATOM 2468 N N . CYS B 1 127 ? 14.484 -20.516 -7.941 1 98.69 127 CYS B N 1
ATOM 2469 C CA . CYS B 1 127 ? 13.312 -21 -8.664 1 98.69 127 CYS B CA 1
ATOM 2470 C C . CYS B 1 127 ? 13.719 -21.906 -9.828 1 98.69 127 CYS B C 1
ATOM 2472 O O . CYS B 1 127 ? 14.742 -21.656 -10.477 1 98.69 127 CYS B O 1
ATOM 2474 N N . THR B 1 128 ? 12.828 -22.875 -10.109 1 98.44 128 THR B N 1
ATOM 2475 C CA . THR B 1 128 ? 12.969 -23.75 -11.266 1 98.44 128 THR B CA 1
ATOM 2476 C C . THR B 1 128 ? 11.742 -23.656 -12.172 1 98.44 128 THR B C 1
ATOM 2478 O O . THR B 1 128 ? 10.609 -23.688 -11.688 1 98.44 128 THR B O 1
ATOM 2481 N N . TYR B 1 129 ? 12.047 -23.516 -13.438 1 97.62 129 TYR B N 1
ATOM 2482 C CA . TYR B 1 129 ? 10.938 -23.469 -14.383 1 97.62 129 TYR B CA 1
ATOM 2483 C C . TYR B 1 129 ? 10.258 -24.828 -14.5 1 97.62 129 TYR B C 1
ATOM 2485 O O . TYR B 1 129 ? 10.922 -25.844 -14.766 1 97.62 129 TYR B O 1
ATOM 2493 N N . VAL B 1 130 ? 8.945 -24.906 -14.312 1 97.06 130 VAL B N 1
ATOM 2494 C CA . VAL B 1 130 ? 8.289 -26.203 -14.289 1 97.06 130 VAL B CA 1
ATOM 2495 C C . VAL B 1 130 ? 7.207 -26.25 -15.367 1 97.06 130 VAL B C 1
ATOM 2497 O O . VAL B 1 130 ? 6.559 -27.281 -15.562 1 97.06 130 VAL B O 1
ATOM 2500 N N . GLY B 1 131 ? 6.875 -25.172 -16.062 1 92.31 131 GLY B N 1
ATOM 2501 C CA . GLY B 1 131 ? 5.879 -25.156 -17.125 1 92.31 131 GLY B CA 1
ATOM 2502 C C . GLY B 1 131 ? 5.215 -23.812 -17.297 1 92.31 131 GLY B C 1
ATOM 2503 O O . GLY B 1 131 ? 5.621 -22.828 -16.672 1 92.31 131 GLY B O 1
ATOM 2504 N N . GLU B 1 132 ? 4.238 -23.781 -18.172 1 89.38 132 GLU B N 1
ATOM 2505 C CA . GLU B 1 132 ? 3.512 -22.547 -18.438 1 89.38 132 GLU B CA 1
ATOM 2506 C C . GLU B 1 132 ? 2.635 -22.141 -17.266 1 89.38 132 GLU B C 1
ATOM 2508 O O . GLU B 1 132 ? 2.123 -23 -16.547 1 89.38 132 GLU B O 1
ATOM 2513 N N . PRO B 1 133 ? 2.508 -20.828 -17.078 1 87.25 133 PRO B N 1
ATOM 2514 C CA . PRO B 1 133 ? 1.585 -20.375 -16.031 1 87.25 133 PRO B CA 1
ATOM 2515 C C . PRO B 1 133 ? 0.165 -20.906 -16.234 1 87.25 133 PRO B C 1
ATOM 2517 O O . PRO B 1 133 ? -0.258 -21.125 -17.375 1 87.25 133 PRO B O 1
ATOM 2520 N N . ARG B 1 134 ? -0.466 -21.234 -15.234 1 77.31 134 ARG B N 1
ATOM 2521 C CA . ARG B 1 134 ? -1.828 -21.766 -15.273 1 77.31 134 ARG B CA 1
ATOM 2522 C C . ARG B 1 134 ? -2.789 -20.734 -15.867 1 77.31 134 ARG B C 1
ATOM 2524 O O . ARG B 1 134 ? -3.719 -21.094 -16.594 1 77.31 134 ARG B O 1
ATOM 2531 N N . ASP B 1 135 ? -2.676 -19.594 -15.344 1 65.5 135 ASP B N 1
ATOM 2532 C CA . ASP B 1 135 ? -3.619 -18.578 -15.773 1 65.5 135 ASP B CA 1
ATOM 2533 C C . ASP B 1 135 ? -2.951 -17.578 -16.719 1 65.5 135 ASP B C 1
ATOM 2535 O O . ASP B 1 135 ? -3.004 -16.359 -16.5 1 65.5 135 ASP B O 1
ATOM 2539 N N . ALA B 1 136 ? -2.473 -18.172 -17.734 1 60.28 136 ALA B N 1
ATOM 2540 C CA . ALA B 1 136 ? -1.788 -17.359 -18.734 1 60.28 136 ALA B CA 1
ATOM 2541 C C . ALA B 1 136 ? -2.66 -16.188 -19.172 1 60.28 136 ALA B C 1
ATOM 2543 O O . ALA B 1 136 ? -2.15 -15.164 -19.641 1 60.28 136 ALA B O 1
ATOM 2544 N N . ALA B 1 137 ? -3.943 -16.359 -18.875 1 56.88 137 ALA B N 1
ATOM 2545 C CA . ALA B 1 137 ? -4.887 -15.305 -19.281 1 56.88 137 ALA B CA 1
ATOM 2546 C C . ALA B 1 137 ? -4.766 -14.094 -18.359 1 56.88 137 ALA B C 1
ATOM 2548 O O . ALA B 1 137 ? -5.09 -12.969 -18.766 1 56.88 137 ALA B O 1
ATOM 2549 N N . GLU B 1 138 ? -4.105 -14.266 -17.188 1 63.97 138 GLU B N 1
ATOM 2550 C CA . GLU B 1 138 ? -4.078 -13.164 -16.234 1 63.97 138 GLU B CA 1
ATOM 2551 C C . GLU B 1 138 ? -2.92 -12.211 -16.531 1 63.97 138 GLU B C 1
ATOM 2553 O O . GLU B 1 138 ? -3.055 -10.992 -16.375 1 63.97 138 GLU B O 1
ATOM 2558 N N . ALA B 1 139 ? -1.916 -12.93 -16.984 1 69.88 139 ALA B N 1
ATOM 2559 C CA . ALA B 1 139 ? -0.748 -12.133 -17.359 1 69.88 139 ALA B CA 1
ATOM 2560 C C . ALA B 1 139 ? -0.426 -12.281 -18.844 1 69.88 139 ALA B C 1
ATOM 2562 O O . ALA B 1 139 ? -0.514 -13.375 -19.391 1 69.88 139 ALA B O 1
ATOM 2563 N N . THR B 1 140 ? -0.098 -11.156 -19.438 1 78.94 140 THR B N 1
ATOM 2564 C CA . THR B 1 140 ? 0.234 -11.188 -20.859 1 78.94 140 THR B CA 1
ATOM 2565 C C . THR B 1 140 ? 1.703 -11.547 -21.062 1 78.94 140 THR B C 1
ATOM 2567 O O . THR B 1 140 ? 2.072 -12.102 -22.094 1 78.94 140 THR B O 1
ATOM 2570 N N . ARG B 1 141 ? 2.51 -11.219 -20.047 1 92.44 141 ARG B N 1
ATOM 2571 C CA . ARG B 1 141 ? 3.939 -11.516 -20.109 1 92.44 141 ARG B CA 1
ATOM 2572 C C . ARG B 1 141 ? 4.477 -11.883 -18.719 1 92.44 141 ARG B C 1
ATOM 2574 O O . ARG B 1 141 ? 4.012 -11.352 -17.719 1 92.44 141 ARG B O 1
ATOM 2581 N N . VAL B 1 142 ? 5.391 -12.797 -18.703 1 96.38 142 VAL B N 1
ATOM 2582 C CA . VAL B 1 142 ? 6.223 -13.133 -17.562 1 96.38 142 VAL B CA 1
ATOM 2583 C C . VAL B 1 142 ? 7.699 -13.047 -17.938 1 96.38 142 VAL B C 1
ATOM 2585 O O . VAL B 1 142 ? 8.148 -13.742 -18.859 1 96.38 142 VAL B O 1
ATOM 2588 N N . GLU B 1 143 ? 8.5 -12.18 -17.266 1 97.75 143 GLU B N 1
ATOM 2589 C CA . GLU B 1 143 ? 9.859 -11.914 -17.734 1 97.75 143 GLU B CA 1
ATOM 2590 C C . GLU B 1 143 ? 10.82 -11.75 -16.562 1 97.75 143 GLU B C 1
ATOM 2592 O O . GLU B 1 143 ? 10.438 -11.227 -15.516 1 97.75 143 GLU B O 1
ATOM 2597 N N . TRP B 1 144 ? 11.969 -12.242 -16.766 1 98.75 144 TRP B N 1
ATOM 2598 C CA . TRP B 1 144 ? 13.094 -11.875 -15.914 1 98.75 144 TRP B CA 1
ATOM 2599 C C . TRP B 1 144 ? 13.719 -10.562 -16.375 1 98.75 144 TRP B C 1
ATOM 2601 O O . TRP B 1 144 ? 14.203 -10.461 -17.5 1 98.75 144 TRP B O 1
ATOM 2611 N N . LEU B 1 145 ? 13.688 -9.578 -15.484 1 98.88 145 LEU B N 1
ATOM 2612 C CA . LEU B 1 145 ? 14.188 -8.25 -15.828 1 98.88 145 LEU B CA 1
ATOM 2613 C C . LEU B 1 145 ? 15.406 -7.891 -14.984 1 98.88 145 LEU B C 1
ATOM 2615 O O . LEU B 1 145 ? 15.438 -8.172 -13.789 1 98.88 145 LEU B O 1
ATOM 2619 N N . PRO B 1 146 ? 16.422 -7.262 -15.641 1 98.81 146 PRO B N 1
ATOM 2620 C CA . PRO B 1 146 ? 17.547 -6.758 -14.836 1 98.81 146 PRO B CA 1
ATOM 2621 C C . PRO B 1 146 ? 17.109 -5.695 -13.836 1 98.81 146 PRO B C 1
ATOM 2623 O O . PRO B 1 146 ? 16.125 -4.988 -14.055 1 98.81 146 PRO B O 1
ATOM 2626 N N . GLU B 1 147 ? 17.891 -5.59 -12.781 1 98.62 147 GLU B N 1
ATOM 2627 C CA . GLU B 1 147 ? 17.594 -4.637 -11.711 1 98.62 147 GLU B CA 1
ATOM 2628 C C . GLU B 1 147 ? 17.422 -3.223 -12.266 1 98.62 147 GLU B C 1
ATOM 2630 O O . GLU B 1 147 ? 16.5 -2.508 -11.875 1 98.62 147 GLU B O 1
ATOM 2635 N N . ALA B 1 148 ? 18.328 -2.848 -13.172 1 98.5 148 ALA B N 1
ATOM 2636 C CA . ALA B 1 148 ? 18.281 -1.493 -13.719 1 98.5 148 ALA B CA 1
ATOM 2637 C C . ALA B 1 148 ? 16.953 -1.227 -14.406 1 98.5 148 ALA B C 1
ATOM 2639 O O . ALA B 1 148 ? 16.391 -0.13 -14.289 1 98.5 148 ALA B O 1
ATOM 2640 N N . GLU B 1 149 ? 16.438 -2.176 -15.125 1 98.75 149 GLU B N 1
ATOM 2641 C CA . GLU B 1 149 ? 15.148 -2.045 -15.797 1 98.75 149 GLU B CA 1
ATOM 2642 C C . GLU B 1 149 ? 14.008 -1.965 -14.781 1 98.75 149 GLU B C 1
ATOM 2644 O O . GLU B 1 149 ? 13.07 -1.188 -14.953 1 98.75 149 GLU B O 1
ATOM 2649 N N . VAL B 1 150 ? 14.109 -2.746 -13.695 1 98.88 150 VAL B N 1
ATOM 2650 C CA . VAL B 1 150 ? 13.094 -2.729 -12.641 1 98.88 150 VAL B CA 1
ATOM 2651 C C . VAL B 1 150 ? 13.039 -1.345 -12 1 98.88 150 VAL B C 1
ATOM 2653 O O . VAL B 1 150 ? 11.961 -0.803 -11.773 1 98.88 150 VAL B O 1
ATOM 2656 N N . VAL B 1 151 ? 14.203 -0.79 -11.727 1 98.88 151 VAL B N 1
ATOM 2657 C CA . VAL B 1 151 ? 14.266 0.551 -11.156 1 98.88 151 VAL B CA 1
ATOM 2658 C C . VAL B 1 151 ? 13.641 1.556 -12.117 1 98.88 151 VAL B C 1
ATOM 2660 O O . VAL B 1 151 ? 12.883 2.438 -11.703 1 98.88 151 VAL B O 1
ATOM 2663 N N . GLU B 1 152 ? 13.891 1.437 -13.438 1 98.62 152 GLU B N 1
ATOM 2664 C CA . GLU B 1 152 ? 13.312 2.314 -14.445 1 98.62 152 GLU B CA 1
ATOM 2665 C C . GLU B 1 152 ? 11.789 2.178 -14.484 1 98.62 152 GLU B C 1
ATOM 2667 O O . GLU B 1 152 ? 11.078 3.172 -14.633 1 98.62 152 GLU B O 1
ATOM 2672 N N . LEU B 1 153 ? 11.328 0.962 -14.406 1 98.75 153 LEU B N 1
ATOM 2673 C CA . LEU B 1 153 ? 9.891 0.722 -14.414 1 98.75 153 LEU B CA 1
ATOM 2674 C C . LEU B 1 153 ? 9.227 1.389 -13.211 1 98.75 153 LEU B C 1
ATOM 2676 O O . LEU B 1 153 ? 8.164 1.997 -13.352 1 98.75 153 LEU B O 1
ATOM 2680 N N . LEU B 1 154 ? 9.883 1.237 -12.023 1 98.69 154 LEU B N 1
ATOM 2681 C CA . LEU B 1 154 ? 9.352 1.83 -10.797 1 98.69 154 LEU B CA 1
ATOM 2682 C C . LEU B 1 154 ? 9.312 3.352 -10.906 1 98.69 154 LEU B C 1
ATOM 2684 O O . LEU B 1 154 ? 8.305 3.977 -10.57 1 98.69 154 LEU B O 1
ATOM 2688 N N . THR B 1 155 ? 10.359 3.939 -11.406 1 98.44 155 THR B N 1
ATOM 2689 C CA . THR B 1 155 ? 10.484 5.391 -11.383 1 98.44 155 THR B CA 1
ATOM 2690 C C . THR B 1 155 ? 9.812 6.008 -12.609 1 98.44 155 THR B C 1
ATOM 2692 O O . THR B 1 155 ? 9.516 7.203 -12.625 1 98.44 155 THR B O 1
ATOM 2695 N N . GLY B 1 156 ? 9.531 5.203 -13.578 1 97.44 156 GLY B N 1
ATOM 2696 C CA . GLY B 1 156 ? 8.891 5.676 -14.789 1 97.44 156 GLY B CA 1
ATOM 2697 C C . GLY B 1 156 ? 7.383 5.543 -14.758 1 97.44 156 GLY B C 1
ATOM 2698 O O . GLY B 1 156 ? 6.703 5.887 -15.727 1 97.44 156 GLY B O 1
ATOM 2699 N N . GLY B 1 157 ? 6.875 5.023 -13.719 1 96 157 GLY B N 1
ATOM 2700 C CA . GLY B 1 157 ? 5.43 4.988 -13.547 1 96 157 GLY B CA 1
ATOM 2701 C C . GLY B 1 157 ? 4.789 3.754 -14.156 1 96 157 GLY B C 1
ATOM 2702 O O . GLY B 1 157 ? 3.57 3.701 -14.328 1 96 157 GLY B O 1
ATOM 2703 N N . GLN B 1 158 ? 5.516 2.734 -14.461 1 97.56 158 GLN B N 1
ATOM 2704 C CA . GLN B 1 158 ? 4.988 1.523 -15.078 1 97.56 158 GLN B CA 1
ATOM 2705 C C . GLN B 1 158 ? 4.645 0.473 -14.023 1 97.56 158 GLN B C 1
ATOM 2707 O O . GLN B 1 158 ? 4.211 -0.631 -14.359 1 97.56 158 GLN B O 1
ATOM 2712 N N . VAL B 1 159 ? 4.848 0.759 -12.781 1 98.44 159 VAL B N 1
ATOM 2713 C CA . VAL B 1 159 ? 4.422 -0.053 -11.648 1 98.44 159 VAL B CA 1
ATOM 2714 C C . VAL B 1 159 ? 3.406 0.723 -10.812 1 98.44 159 VAL B C 1
ATOM 2716 O O . VAL B 1 159 ? 3.781 1.553 -9.984 1 98.44 159 VAL B O 1
ATOM 2719 N N . SER B 1 160 ? 2.17 0.429 -11.031 1 97.5 160 SER B N 1
ATOM 2720 C CA . SER B 1 160 ? 1.127 1.175 -10.336 1 97.5 160 SER B CA 1
ATOM 2721 C C . SER B 1 160 ? 0.528 0.354 -9.195 1 97.5 160 SER B C 1
ATOM 2723 O O . SER B 1 160 ? -0.177 0.893 -8.344 1 97.5 160 SER B O 1
ATOM 2725 N N . ASP B 1 161 ? 0.734 -0.94 -9.227 1 98.38 161 ASP B N 1
ATOM 2726 C CA . ASP B 1 161 ? 0.271 -1.822 -8.156 1 98.38 161 ASP B CA 1
ATOM 2727 C C . ASP B 1 161 ? 1.023 -1.553 -6.859 1 98.38 161 ASP B C 1
ATOM 2729 O O . ASP B 1 161 ? 2.25 -1.668 -6.809 1 98.38 161 ASP B O 1
ATOM 2733 N N . GLY B 1 162 ? 0.293 -1.289 -5.805 1 98.56 162 GLY B N 1
ATOM 2734 C CA . GLY B 1 162 ? 0.889 -0.876 -4.543 1 98.56 162 GLY B CA 1
ATOM 2735 C C . GLY B 1 162 ? 1.746 -1.953 -3.906 1 98.56 162 GLY B C 1
ATOM 2736 O O . GLY B 1 162 ? 2.822 -1.665 -3.377 1 98.56 162 GLY B O 1
ATOM 2737 N N . ALA B 1 163 ? 1.234 -3.168 -3.906 1 98.62 163 ALA B N 1
ATOM 2738 C CA . ALA B 1 163 ? 1.997 -4.258 -3.305 1 98.62 163 ALA B CA 1
ATOM 2739 C C . ALA B 1 163 ? 3.34 -4.441 -4.008 1 98.62 163 ALA B C 1
ATOM 2741 O O . ALA B 1 163 ? 4.363 -4.652 -3.357 1 98.62 163 ALA B O 1
ATOM 2742 N N . THR B 1 164 ? 3.316 -4.375 -5.34 1 98.88 164 THR B N 1
ATOM 2743 C CA . THR B 1 164 ? 4.531 -4.492 -6.137 1 98.88 164 THR B CA 1
ATOM 2744 C C . THR B 1 164 ? 5.488 -3.344 -5.832 1 98.88 164 THR B C 1
ATOM 2746 O O . THR B 1 164 ? 6.672 -3.568 -5.562 1 98.88 164 THR B O 1
ATOM 2749 N N . GLN B 1 165 ? 4.973 -2.133 -5.875 1 98.81 165 GLN B N 1
ATOM 2750 C CA . GLN B 1 165 ? 5.805 -0.965 -5.594 1 98.81 165 GLN B CA 1
ATOM 2751 C C . GLN B 1 165 ? 6.438 -1.058 -4.211 1 98.81 165 GLN B C 1
ATOM 2753 O O . GLN B 1 165 ? 7.6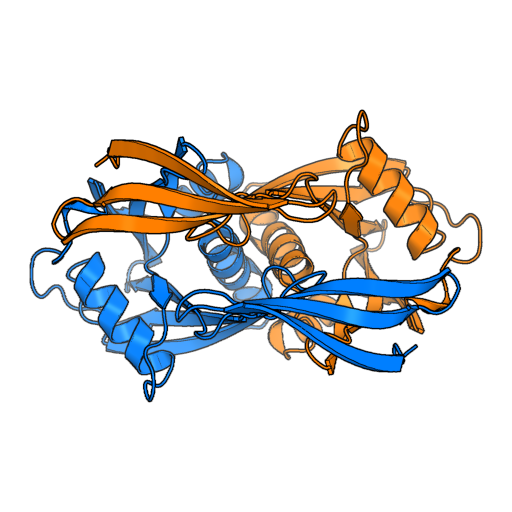41 -0.837 -4.055 1 98.81 165 GLN B O 1
ATOM 2758 N N . ALA B 1 166 ? 5.645 -1.403 -3.207 1 98.81 166 ALA B N 1
ATOM 2759 C CA . ALA B 1 166 ? 6.117 -1.461 -1.827 1 98.81 166 ALA B CA 1
ATOM 2760 C C . ALA B 1 166 ? 7.195 -2.531 -1.661 1 98.81 166 ALA B C 1
ATOM 2762 O O . ALA B 1 166 ? 8.266 -2.266 -1.109 1 98.81 166 ALA B O 1
ATOM 2763 N N . ALA B 1 167 ? 6.938 -3.74 -2.131 1 98.94 167 ALA B N 1
ATOM 2764 C CA . ALA B 1 167 ? 7.844 -4.863 -1.919 1 98.94 167 ALA B CA 1
ATOM 2765 C C . ALA B 1 167 ? 9.164 -4.648 -2.658 1 98.94 167 ALA B C 1
ATOM 2767 O O . ALA B 1 167 ? 10.242 -4.875 -2.1 1 98.94 167 ALA B O 1
ATOM 2768 N N . LEU B 1 168 ? 9.07 -4.227 -3.93 1 98.94 168 LEU B N 1
ATOM 2769 C CA . LEU B 1 168 ? 10.289 -3.973 -4.688 1 98.94 168 LEU B CA 1
ATOM 2770 C C . LEU B 1 168 ? 11.102 -2.85 -4.051 1 98.94 168 LEU B C 1
ATOM 2772 O O . LEU B 1 168 ? 12.32 -2.955 -3.922 1 98.94 168 LEU B O 1
ATOM 2776 N N . SER B 1 169 ? 10.406 -1.76 -3.695 1 98.94 169 SER B N 1
ATOM 2777 C CA . SER B 1 169 ? 11.102 -0.631 -3.086 1 98.94 169 SER B CA 1
ATOM 2778 C C . SER B 1 169 ? 11.75 -1.029 -1.765 1 98.94 169 SER B C 1
ATOM 2780 O O . SER B 1 169 ? 12.875 -0.626 -1.475 1 98.94 169 SER B O 1
ATOM 2782 N N . TYR B 1 170 ? 11.023 -1.795 -0.958 1 98.88 170 TYR B N 1
ATOM 2783 C CA . TYR B 1 170 ? 11.57 -2.258 0.312 1 98.88 170 TYR B CA 1
ATOM 2784 C C . TYR B 1 170 ? 12.836 -3.08 0.094 1 98.88 170 TYR B C 1
ATOM 2786 O O . TYR B 1 170 ? 13.836 -2.893 0.795 1 98.88 170 TYR B O 1
ATOM 2794 N N . TYR B 1 171 ? 12.781 -4.027 -0.862 1 98.94 171 TYR B N 1
ATOM 2795 C CA . TYR B 1 171 ? 13.922 -4.883 -1.165 1 98.94 171 TYR B CA 1
ATOM 2796 C C . TYR B 1 171 ? 15.117 -4.059 -1.622 1 98.94 171 TYR B C 1
ATOM 2798 O O . TYR B 1 171 ? 16.234 -4.262 -1.15 1 98.94 171 TYR B O 1
ATOM 2806 N N . LEU B 1 172 ? 14.852 -3.066 -2.557 1 98.75 172 LEU B N 1
ATOM 2807 C CA . LEU B 1 172 ? 15.898 -2.285 -3.205 1 98.75 172 LEU B CA 1
ATOM 2808 C C . LEU B 1 172 ? 16.391 -1.163 -2.293 1 98.75 172 LEU B C 1
ATOM 2810 O O . LEU B 1 172 ? 17.344 -0.463 -2.621 1 98.75 172 LEU B O 1
ATOM 2814 N N . GLY B 1 173 ? 15.734 -0.945 -1.143 1 98.44 173 GLY B N 1
ATOM 2815 C CA . GLY B 1 173 ? 16.047 0.133 -0.219 1 98.44 173 GLY B CA 1
ATOM 2816 C C . GLY B 1 173 ? 16.391 -0.356 1.179 1 98.44 173 GLY B C 1
ATOM 2817 O O . GLY B 1 173 ? 17.531 -0.722 1.459 1 98.44 173 GLY B O 1
ATOM 2818 N N . PRO B 1 174 ? 15.375 -0.319 2.113 1 98.62 174 PRO B N 1
ATOM 2819 C CA . PRO B 1 174 ? 15.656 -0.636 3.516 1 98.62 174 PRO B CA 1
ATOM 2820 C C . PRO B 1 174 ? 16.281 -2.018 3.695 1 98.62 174 PRO B C 1
ATOM 2822 O O . PRO B 1 174 ? 17.172 -2.191 4.531 1 98.62 174 PRO B O 1
ATOM 2825 N N . HIS B 1 175 ? 15.812 -2.984 3.008 1 98.44 175 HIS B N 1
ATOM 2826 C CA . HIS B 1 175 ? 16.328 -4.34 3.145 1 98.44 175 HIS B CA 1
ATOM 2827 C C . HIS B 1 175 ? 17.828 -4.391 2.834 1 98.44 175 HIS B C 1
ATOM 2829 O O . HIS B 1 175 ? 18.594 -4.984 3.59 1 98.44 175 HIS B O 1
ATOM 2835 N N . ARG B 1 176 ? 18.219 -3.812 1.74 1 97.56 176 ARG B N 1
ATOM 2836 C CA . ARG B 1 176 ? 19.625 -3.795 1.338 1 97.56 176 ARG B CA 1
ATOM 2837 C C . ARG B 1 176 ? 20.453 -2.92 2.275 1 97.56 176 ARG B C 1
ATOM 2839 O O . ARG B 1 176 ? 21.594 -3.25 2.59 1 97.56 176 ARG B O 1
ATOM 2846 N N . LEU B 1 177 ? 19.844 -1.794 2.668 1 97.31 177 LEU B N 1
ATOM 2847 C CA . LEU B 1 177 ? 20.547 -0.866 3.539 1 97.31 177 LEU B CA 1
ATOM 2848 C C . LEU B 1 177 ? 20.828 -1.5 4.898 1 97.31 177 LEU B C 1
ATOM 2850 O O . LEU B 1 177 ? 21.844 -1.196 5.535 1 97.31 177 LEU B O 1
ATOM 2854 N N . ALA B 1 178 ? 19.953 -2.336 5.363 1 95.69 178 ALA B N 1
ATOM 2855 C CA . ALA B 1 178 ? 20.109 -2.996 6.656 1 95.69 178 ALA B CA 1
ATOM 2856 C C . ALA B 1 178 ? 21 -4.227 6.539 1 95.69 178 ALA B C 1
ATOM 2858 O O . ALA B 1 178 ? 21.422 -4.805 7.547 1 95.69 178 ALA B O 1
ATOM 2859 N N . GLY B 1 179 ? 21.5 -4.684 5.41 1 86.31 179 GLY B N 1
ATOM 2860 C CA . GLY B 1 179 ? 22.406 -5.809 5.207 1 86.31 179 GLY B CA 1
ATOM 2861 C C . GLY B 1 179 ? 21.672 -7.105 4.906 1 86.31 179 GLY B C 1
ATOM 2862 O O . GLY B 1 179 ? 22.125 -8.188 5.289 1 86.31 179 GLY B O 1
ATOM 2863 N N . GLY B 1 180 ? 20.328 -6.945 4.305 1 68 180 GLY B N 1
ATOM 2864 C CA . GLY B 1 180 ? 19.766 -8.172 3.758 1 68 180 GLY B CA 1
ATOM 2865 C C . GLY B 1 180 ? 20.609 -8.766 2.641 1 68 180 GLY B C 1
ATOM 2866 O O . GLY B 1 180 ? 21.438 -8.078 2.055 1 68 180 GLY B O 1
#

Radius of gyration: 19.92 Å; Cα contacts (8 Å, |Δi|>4): 937; chains: 2; bounding box: 46×53×44 Å

pLDDT: mean 95.27, std 7.35, range [56.59, 98.94]

InterPro domains:
  IPR000086 NUDIX hydrolase domain [PF00293] (39-154)
  IPR000086 NUDIX hydrolase domain [PS51462] (39-172)
  IPR015797 NUDIX hydrolase-like domain superfamily [SSF55811] (3-172)
  IPR020084 NUDIX hydrolase, conserved site [PS00893] (75-96)
  IPR020476 NUDIX hydrolase [PR00502] (70-84)
  IPR020476 NUDIX hydrolase [PR00502] (84-99)

Foldseek 3Di:
DDKDWDDKDWPDDDQAKTWMFTFIQDPPPGTDTAIAIEGNWAKEFEFEAEPVQWTKWFWFADPVVRDIAIFTQMDTADPPGDNQRVSQVRCCQAAQKHFDDKAWQDKDQQCVRHYRHIYTYIYTYDIDRHDHHNPCVGTVDIDTGHPVVVVCRLVVVRDPDPVRNVRNCSVVPVVVVVPD/DDKDWDDKDWPDDDQAKTWMFTFIQDPPPGTDTAIAIEGNWAKEFEFEAEPVQWTKWFWFADPVVRDIAIFTQMDTADPPGDNQRVSQVRCCQAAQKHFDDKAWQDKDQQCVRHYRHIYTYIYTYDIDRHDHHNPCVGTVDIDTGHPVVVVCRLVVVRDPDPVRNVRNCSVVPVVVVVPD

Organism: Streptomyces rubellomurinus (strain ATCC 31215) (NCBI:txid359131)

=== Feature glossary ===
A reading guide for the features in this record.

Start from the sequence.

  · Sequence gives the chain of amino acids in standard one-letter code (A=alanine, C=cysteine, …, Y=tyrosine), read N→C. It is the only feature that is directly encoded by the gene; all structural features are derived from the folded form of this sequence.

Fold it, and you get atomic coordinates and the backbone conformation that goes with them.

  · Structure coordinates are given as an mmCIF _atom_site loop: one row per atom with element, residue name, chain id, sequence number, and x/y/z position in Å. Only the four main-chain atoms per residue are included here; side chains are omitted to keep the record compact.

  · Backbone dihedral angles. Every residue except chain termini has a φ (preceding-C → N → Cα → C) and a ψ (N → Cα → C → next-N). They are reported in degrees following the IUPAC sign convention. Secondary structure is essentially a statement about which (φ, ψ) basin each residue occupies.

  · Eight-state secondary structure (DSSP): H is the canonical α-helix, G the tighter 3₁₀-helix, I the wider π-helix; E/B are β-structure, T and S are turns and bends, and '-' is everything else. DSSP derives these from the pattern of main-chain N–H···O=C hydrogen bonds, not from the sequence.

  · SS3 is a coarse helix/strand/coil call (letters a/b/c) made by the P-SEA algorithm from inter-Cα distances and dihedrals. It is less detailed than DSSP but needs only Cα positions.

Summarize the fold with a handful of shape descriptors and a per-residue structural alphabet.

  · Radius of gyration (Rg) is the root-mean-square distance of Cα atoms from their centroid — a single number for overall size and compactness. A globular domain of N residues has Rg ≈ 2.2·N^0.38 Å; an extended or disordered chain has a much larger Rg. The Cα contact count is the number of residue pairs whose Cα atoms are within 8 Å and are more than four positions apart in sequence — a standard proxy for tertiary packing density. The bounding box is the smallest axis-aligned box enclosing all Cα atoms.

  · 3Di is Foldseek's structural alphabet. Each residue is assigned one of twenty discrete states based on how its Cα sits relative to its spatial (not sequential) neighbors. Aligning 3Di strings finds structural homologs roughly as well as full 3D superposition, but orders of magnitude faster.

  · Solvent-accessible surface area (SASA) is the area in Å² traced out by the centre of a 1.4 Å probe sphere (a water molecule) rolled over the protein's van der Waals surface (Shrake–Rupley / Lee–Richards construction). Buried residues have near-zero SASA; fully exposed residues can exceed 200 Å². The total SASA scales roughly with the number of surface residues.

Ask how reliable the model is.

  · For AlphaFold models, the B-factor field carries pLDDT — the model's own estimate of local accuracy on a 0–100 scale. Regions with pLDDT<50 should be treated as essentially unmodeled; they often correspond to intrinsically disordered segments.

  · For experimental (PDB) structures, the B-factor (temperature factor) quantifies the positional spread of each atom in the crystal — a combination of thermal vibration and static disorder — in units of Å². High B-factors mark flexible loops or poorly resolved regions; low B-factors mark the rigid, well-ordered core.

  · Predicted Aligned Error (PAE) is an AlphaFold confidence matrix: entry (i, j) is the expected error in the position of residue j, in ångströms, when the prediction is superimposed on the true structure at residue i. Low PAE within a block of residues means that block is internally rigid and well-predicted; high PAE between two blocks means their relative placement is uncertain even if each block individually is confident.

Place it in context: what it resembles, what it is annotated as, and how it looks.

  · Structural nearest neighbors (via Foldseek easy-search vs the PDB). Reported per hit: target PDB id, E-value, and alignment TM-score. A TM-score above ~0.5 is the conventional threshold for 'same fold'.

  · Functional annotations link the protein to curated databases. InterPro entries identify conserved domains and families by matching the sequence against member-database signatures (Pfam, PROSITE, CDD, …). Gene Ontology (GO) terms describe molecular function, biological process, and cellular component in a controlled vocabulary. CATH places the structure in a hierarchical fold classification (Class/Architecture/Topology/Homologous-superfamily). The organism is the source species.

  · The contact map is a binary N×N matrix image: pixel (i, j) is dark where Cα_i and Cα_j are within 8 Å and |i−j|>4. Because the |i−j|>4 filter removes local helical contacts, off-diagonal stripes parallel to the main diagonal indicate parallel β-sheets; stripes perpendicular to it indicate antiparallel β-sheets. The Ramachandran plot scatters every residue's (φ, ψ) pair against the sterically allowed regions. The PAE heatmap renders the predicted-aligned-error matrix.

  · Six rendered views show the 3D structure from the faces of a cube — i.e. along ±x, ±y, ±z. Rendering representation is drawn randomly per protein from cartoon (secondary-structure ribbons), sticks (backbone bonds), or molecular surface; coloring is either N→C rainbow (blue at the N-terminus through red at the C-terminus) or one color per chain.